Protein AF-A0A926SXF5-F1 (afdb_monomer)

Foldseek 3Di:
DDDDDDDDDDPPPCPVCALLNVLCPPPDPVLSVVLVVVCVVLVNDCRPQVVSSVCSNVVNVVVCCVPPVPVVCCCRPPPVVVVVVVVVVVVVVVVVVVVVVVVVVVVVVVVVVVVVVVVVVVVVVVVVVVVVVVVVVVVVVVVVVVVVVVVVVVVVVVVVVVVVVVVVVVVVVVVVVVVVVVVVVVVVVVVVVVVVVVVVVLVVVVVVLVVPDDDPCPVVSVVVNVVVVVVVVVVCCVVVVVVCCVVVVPPPVVVVVVVVVVVVVLVVVCVVVVVVVDDDDDPDDDDD

Solvent-accessible surface area (backbone atoms only — not comparable to full-atom values): 16497 Å² total; per-residue (Å²): 140,85,79,90,80,85,82,81,85,80,81,72,80,70,68,75,76,45,70,48,58,60,53,48,58,96,56,58,69,72,56,52,54,50,54,53,50,48,30,64,78,64,74,48,57,60,81,75,40,63,66,61,44,50,28,52,60,69,60,47,46,62,55,43,53,74,77,35,73,66,58,51,52,49,43,61,74,59,49,44,58,56,52,49,52,52,51,48,54,52,51,49,53,53,48,51,55,51,51,53,52,50,50,52,52,51,49,52,54,51,50,53,53,48,51,53,52,52,53,52,51,52,51,52,54,50,55,55,50,51,54,52,49,52,52,50,53,48,54,48,50,54,51,50,53,54,52,54,51,55,49,52,56,49,50,52,52,51,52,50,54,50,52,53,51,52,51,51,53,49,53,51,50,52,51,52,52,51,52,52,51,52,52,51,51,52,50,50,54,48,53,52,51,50,52,52,52,49,53,52,50,52,53,51,53,52,56,54,55,64,75,73,59,72,91,89,47,66,76,59,55,55,52,53,52,52,51,50,54,50,51,52,51,52,52,48,52,53,53,51,49,52,51,49,47,57,64,67,68,50,50,73,72,46,57,54,49,52,53,50,56,60,49,51,60,52,52,53,50,46,61,61,44,52,76,71,74,55,92,80,76,82,83,79,73,82,92,125

Structure (mmCIF, N/CA/C/O backbone):
data_AF-A0A926SXF5-F1
#
_entry.id   AF-A0A926SXF5-F1
#
loop_
_atom_site.group_PDB
_atom_site.id
_atom_site.type_symbol
_atom_site.label_atom_id
_atom_site.label_alt_id
_atom_site.label_comp_id
_atom_site.label_asym_id
_atom_site.label_entity_id
_atom_site.label_seq_id
_atom_site.pdbx_PDB_ins_code
_atom_site.Cartn_x
_atom_site.Cartn_y
_atom_site.Cartn_z
_atom_site.occupancy
_atom_site.B_iso_or_equiv
_atom_site.auth_seq_id
_atom_site.auth_comp_id
_atom_site.auth_asym_id
_atom_site.auth_atom_id
_atom_site.pdbx_PDB_model_num
ATOM 1 N N . MET A 1 1 ? -74.775 -23.897 3.954 1.00 41.25 1 MET A N 1
ATOM 2 C CA . MET A 1 1 ? -74.297 -24.600 5.162 1.00 41.25 1 MET A CA 1
ATOM 3 C C . MET A 1 1 ? -73.926 -23.535 6.174 1.00 41.25 1 MET A C 1
ATOM 5 O O . MET A 1 1 ? -73.320 -22.542 5.801 1.00 41.25 1 MET A O 1
ATOM 9 N N . THR A 1 2 ? -74.486 -23.680 7.362 1.00 40.16 2 THR A N 1
ATOM 10 C CA . THR A 1 2 ? -74.781 -22.673 8.387 1.00 40.16 2 THR A CA 1
ATOM 11 C C . THR A 1 2 ? -73.669 -22.491 9.430 1.00 40.16 2 THR A C 1
ATOM 13 O O . THR A 1 2 ? -72.827 -23.374 9.569 1.00 40.16 2 THR A O 1
ATOM 16 N N . ASN A 1 3 ? -73.823 -21.411 10.219 1.00 36.03 3 ASN A N 1
ATOM 17 C CA . ASN A 1 3 ? -73.226 -21.080 11.535 1.00 36.03 3 ASN A CA 1
ATOM 18 C C . ASN A 1 3 ? -71.886 -20.326 11.445 1.00 36.03 3 ASN A C 1
ATOM 20 O O . ASN A 1 3 ? -70.919 -20.859 10.925 1.00 36.03 3 ASN A O 1
ATOM 24 N N . ASN A 1 4 ? -71.738 -19.059 11.857 1.00 44.50 4 ASN A N 1
ATOM 25 C CA . ASN A 1 4 ? -72.265 -18.318 13.016 1.00 44.50 4 ASN A CA 1
ATOM 26 C C . ASN A 1 4 ? -72.204 -19.097 14.335 1.00 44.50 4 ASN A C 1
ATOM 28 O O . ASN A 1 4 ? -73.142 -19.803 14.692 1.00 44.50 4 ASN A O 1
ATOM 32 N N . THR A 1 5 ? -71.120 -18.889 15.080 1.00 47.28 5 THR A N 1
ATOM 33 C CA . THR A 1 5 ? -71.088 -19.065 16.533 1.00 47.28 5 THR A CA 1
ATOM 34 C C . THR A 1 5 ? -70.395 -17.871 17.161 1.00 47.28 5 THR A C 1
ATOM 36 O O . THR A 1 5 ? -69.188 -17.678 17.020 1.00 47.28 5 THR A O 1
ATOM 39 N N . ASN A 1 6 ? -71.225 -17.097 17.852 1.00 45.88 6 ASN A N 1
ATOM 40 C CA . ASN A 1 6 ? -70.883 -16.211 18.947 1.00 45.88 6 ASN A CA 1
ATOM 41 C C . ASN A 1 6 ? -69.935 -16.909 19.930 1.00 45.88 6 ASN A C 1
ATOM 43 O O . ASN A 1 6 ? -70.119 -18.092 20.222 1.00 45.88 6 ASN A O 1
ATOM 47 N N . ASN A 1 7 ? -69.016 -16.153 20.521 1.00 39.69 7 ASN A N 1
ATOM 48 C CA . ASN A 1 7 ? -68.618 -16.423 21.896 1.00 39.69 7 ASN A CA 1
ATOM 49 C C . ASN A 1 7 ? -68.400 -15.087 22.613 1.00 39.69 7 ASN A C 1
ATOM 51 O O . ASN A 1 7 ? -67.291 -14.567 22.713 1.00 39.69 7 ASN A O 1
ATOM 55 N N . GLU A 1 8 ? -69.525 -14.511 23.033 1.00 43.00 8 GLU A N 1
ATOM 56 C CA . GLU A 1 8 ? -69.587 -13.661 24.215 1.00 43.00 8 GLU A CA 1
ATOM 57 C C . GLU A 1 8 ? -69.194 -14.497 25.445 1.00 43.00 8 GLU A C 1
ATOM 59 O O . GLU A 1 8 ? -69.436 -15.703 25.484 1.00 43.00 8 GLU A O 1
ATOM 64 N N . ASN A 1 9 ? -68.683 -13.815 26.472 1.00 44.28 9 ASN A N 1
ATOM 65 C CA . ASN A 1 9 ? -68.507 -14.287 27.851 1.00 44.28 9 ASN A CA 1
ATOM 66 C C . ASN A 1 9 ? -67.184 -14.996 28.168 1.00 44.28 9 ASN A C 1
ATOM 68 O O . ASN A 1 9 ? -67.119 -16.205 28.359 1.00 44.28 9 ASN A O 1
ATOM 72 N N . ASN A 1 10 ? -66.144 -14.188 28.367 1.00 39.66 10 ASN A N 1
ATOM 73 C CA . ASN A 1 10 ? -65.215 -14.398 29.477 1.00 39.66 10 ASN A CA 1
ATOM 74 C C . ASN A 1 10 ? -64.805 -13.033 30.050 1.00 39.66 10 ASN A C 1
ATOM 76 O O . ASN A 1 10 ? -63.635 -12.658 30.070 1.00 39.66 10 ASN A O 1
ATOM 80 N N . GLU A 1 11 ? -65.793 -12.285 30.554 1.00 37.44 11 GLU A N 1
ATOM 81 C CA . GLU A 1 11 ? -65.557 -11.420 31.713 1.00 37.44 11 GLU A CA 1
ATOM 82 C C . GLU A 1 11 ? -65.229 -12.344 32.893 1.00 37.44 11 GLU A C 1
ATOM 84 O O . GLU A 1 11 ? -66.073 -12.680 33.725 1.00 37.44 11 GLU A O 1
ATOM 89 N N . HIS A 1 12 ? -63.976 -12.797 32.964 1.00 40.06 12 HIS A N 1
ATOM 90 C CA . HIS A 1 12 ? -63.429 -13.165 34.253 1.00 40.06 12 HIS A CA 1
ATOM 91 C C . HIS A 1 12 ? -63.396 -11.881 35.072 1.00 40.06 12 HIS A C 1
ATOM 93 O O . HIS A 1 12 ? -62.508 -11.044 34.933 1.00 40.06 12 HIS A O 1
ATOM 99 N N . ASN A 1 13 ? -64.423 -11.750 35.905 1.00 41.38 13 ASN A N 1
ATOM 100 C CA . ASN A 1 13 ? -64.463 -10.955 37.114 1.00 41.38 13 ASN A CA 1
ATOM 101 C C . ASN A 1 13 ? -63.247 -11.328 37.980 1.00 41.38 13 ASN A C 1
ATOM 103 O O . ASN A 1 13 ? -63.355 -12.072 38.954 1.00 41.38 13 ASN A O 1
ATOM 107 N N . PHE A 1 14 ? -62.064 -10.847 37.595 1.00 42.34 14 PHE A N 1
ATOM 108 C CA . PHE A 1 14 ? -60.938 -10.678 38.491 1.00 42.34 14 PHE A CA 1
ATOM 109 C C . PHE A 1 14 ? -61.365 -9.567 39.449 1.00 42.34 14 PHE A C 1
ATOM 111 O O . PHE A 1 14 ? -60.994 -8.405 39.294 1.00 42.34 14 PHE A O 1
ATOM 118 N N . LYS A 1 15 ? -62.175 -9.918 40.457 1.00 47.25 15 LYS A N 1
ATOM 119 C CA . LYS A 1 15 ? -62.086 -9.217 41.735 1.00 47.25 15 LYS A CA 1
ATOM 120 C C . LYS A 1 15 ? -60.603 -9.239 42.062 1.00 47.25 15 LYS A C 1
ATOM 122 O O . LYS A 1 15 ? -60.062 -10.323 42.266 1.00 47.25 15 LYS A O 1
ATOM 127 N N . ALA A 1 16 ? -59.949 -8.082 41.985 1.00 49.47 16 ALA A N 1
ATOM 128 C CA . ALA A 1 16 ? -58.560 -7.939 42.375 1.00 49.47 16 ALA A CA 1
ATOM 129 C C . ALA A 1 16 ? -58.438 -8.564 43.767 1.00 49.47 16 ALA A C 1
ATOM 131 O O . ALA A 1 16 ? -59.018 -8.039 44.718 1.00 49.47 16 ALA A O 1
ATOM 132 N N . GLN A 1 17 ? -57.820 -9.747 43.848 1.00 59.41 17 GLN A N 1
ATOM 133 C CA . GLN A 1 17 ? -57.660 -10.454 45.110 1.00 59.41 17 GLN A CA 1
ATOM 134 C C . GLN A 1 17 ? -56.889 -9.515 46.020 1.00 59.41 17 GLN A C 1
ATOM 136 O O . GLN A 1 17 ? -55.773 -9.097 45.699 1.00 59.41 17 GLN A O 1
ATOM 141 N N . THR A 1 18 ? -57.525 -9.112 47.112 1.00 69.94 18 THR A N 1
ATOM 142 C CA . THR A 1 18 ? -56.872 -8.234 48.069 1.00 69.94 18 THR A CA 1
ATOM 143 C C . THR A 1 18 ? -55.780 -9.026 48.787 1.00 69.94 18 THR A C 1
ATOM 145 O O . THR A 1 18 ? -55.846 -10.254 48.872 1.00 69.94 18 THR A O 1
ATOM 148 N N . LEU A 1 19 ? -54.748 -8.351 49.300 1.00 69.31 19 LEU A N 1
ATOM 149 C CA . LEU A 1 19 ? -53.653 -9.030 50.010 1.00 69.31 19 LEU A CA 1
ATOM 150 C C . LEU A 1 19 ? -54.171 -9.857 51.202 1.00 69.31 19 LEU A C 1
ATOM 152 O O . LEU A 1 19 ? -53.606 -10.900 51.530 1.00 69.31 19 LEU A O 1
ATOM 156 N N . LEU A 1 20 ? -55.293 -9.435 51.792 1.00 73.81 20 LEU A N 1
ATOM 157 C CA . LEU A 1 20 ? -56.017 -10.180 52.814 1.00 73.81 20 LEU A CA 1
ATOM 158 C C . LEU A 1 20 ? -56.648 -11.475 52.287 1.00 73.81 20 LEU A C 1
ATOM 160 O O . LEU A 1 20 ? -56.569 -12.503 52.958 1.00 73.81 20 LEU A O 1
ATOM 164 N N . ASP A 1 21 ? -57.252 -11.449 51.097 1.00 75.25 21 ASP A N 1
ATOM 165 C CA . ASP A 1 21 ? -57.860 -12.638 50.488 1.00 75.25 21 ASP A CA 1
ATOM 166 C C . ASP A 1 21 ? -56.811 -13.725 50.220 1.00 75.25 21 ASP A C 1
ATOM 168 O O . ASP A 1 21 ? -57.086 -14.906 50.431 1.00 75.25 21 ASP A O 1
ATOM 172 N N . ILE A 1 22 ? -55.598 -13.315 49.827 1.00 75.25 22 ILE A N 1
ATOM 173 C CA . ILE A 1 22 ? -54.445 -14.202 49.605 1.00 75.25 22 ILE A CA 1
ATOM 174 C C . ILE A 1 22 ? -53.932 -14.764 50.938 1.00 75.25 22 ILE A C 1
ATOM 176 O O . ILE A 1 22 ? -53.733 -15.969 51.069 1.00 75.25 22 ILE A O 1
ATOM 180 N N . ALA A 1 23 ? -53.768 -13.921 51.964 1.00 70.50 23 ALA A N 1
ATOM 181 C CA . ALA A 1 23 ? -53.312 -14.362 53.287 1.00 70.50 23 ALA A CA 1
ATOM 182 C C . ALA A 1 23 ? -54.299 -15.327 53.978 1.00 70.50 23 ALA A C 1
ATOM 184 O O . ALA A 1 23 ? -53.907 -16.139 54.818 1.00 70.50 23 ALA A O 1
ATOM 185 N N . LEU A 1 24 ? -55.584 -15.246 53.626 1.00 73.94 24 LEU A N 1
ATOM 186 C CA . LEU A 1 24 ? -56.641 -16.117 54.134 1.00 73.94 24 LEU A CA 1
ATOM 187 C C . LEU A 1 24 ? -56.910 -17.334 53.234 1.00 73.94 24 LEU A C 1
ATOM 189 O O . LEU A 1 24 ? -57.753 -18.171 53.573 1.00 73.94 24 LEU A O 1
ATOM 193 N N . GLU A 1 25 ? -56.233 -17.473 52.099 1.00 79.19 25 GLU A N 1
ATOM 194 C CA . GLU A 1 25 ? -56.444 -18.584 51.176 1.00 79.19 25 GLU A CA 1
ATOM 195 C C . GLU A 1 25 ? -56.116 -19.939 51.842 1.00 79.19 25 GLU A C 1
ATOM 197 O O . GLU A 1 25 ? -55.176 -20.070 52.622 1.00 79.19 25 GLU A O 1
ATOM 202 N N . GLY A 1 26 ? -56.959 -20.956 51.625 1.00 74.25 26 GLY A N 1
ATOM 203 C CA . GLY A 1 26 ? -56.802 -22.281 52.250 1.00 74.25 26 GLY A CA 1
ATOM 204 C C . GLY A 1 26 ? -57.154 -22.388 53.746 1.00 74.25 26 GLY A C 1
ATOM 205 O O . GLY A 1 26 ? -57.188 -23.496 54.279 1.00 74.25 26 GLY A O 1
ATOM 206 N N . GLN A 1 27 ? -57.471 -21.283 54.432 1.00 79.31 27 GLN A N 1
ATOM 207 C CA . GLN A 1 27 ? -57.867 -21.306 55.848 1.00 79.31 27 GLN A CA 1
ATOM 208 C C . GLN A 1 27 ? -59.337 -21.735 56.044 1.00 79.31 27 GLN A C 1
ATOM 210 O O . GLN A 1 27 ? -60.189 -21.416 55.203 1.00 79.31 27 GLN A O 1
ATOM 215 N N . PRO A 1 28 ? -59.675 -22.412 57.163 1.00 82.00 28 PRO A N 1
ATOM 216 C CA . PRO A 1 28 ? -61.049 -22.807 57.464 1.00 82.00 28 PRO A CA 1
ATOM 217 C C . PRO A 1 28 ? -61.966 -21.579 57.630 1.00 82.00 28 PRO A C 1
ATOM 219 O O . PRO A 1 28 ? -61.515 -20.529 58.101 1.00 82.00 28 PRO A O 1
ATOM 222 N N . PRO A 1 29 ? -63.260 -21.687 57.268 1.00 76.62 29 PRO A N 1
ATOM 223 C CA . PRO A 1 29 ? -64.186 -20.550 57.224 1.00 76.62 29 PRO A CA 1
ATOM 224 C C . PRO A 1 29 ? -64.352 -19.852 58.581 1.00 76.62 29 PRO A C 1
ATOM 226 O O . PRO A 1 29 ? -64.446 -18.630 58.632 1.00 76.62 29 PRO A O 1
ATOM 229 N N . GLU A 1 30 ? -64.287 -20.609 59.676 1.00 76.44 30 GLU A N 1
ATOM 230 C CA . GLU A 1 30 ? -64.342 -20.102 61.055 1.00 76.44 30 GLU A CA 1
ATOM 231 C C . GLU A 1 30 ? -63.156 -19.189 61.400 1.00 76.44 30 GLU A C 1
ATOM 233 O O . GLU A 1 30 ? -63.294 -18.203 62.126 1.00 76.44 30 GLU A O 1
ATOM 238 N N . ARG A 1 31 ? -61.972 -19.490 60.852 1.00 71.44 31 ARG A N 1
ATOM 239 C CA . ARG A 1 31 ? -60.766 -18.679 61.049 1.00 71.44 31 ARG A CA 1
ATOM 240 C C . ARG A 1 31 ? -60.839 -17.398 60.222 1.00 71.44 31 ARG A C 1
ATOM 242 O O . ARG A 1 31 ? -60.507 -16.332 60.731 1.00 71.44 31 ARG A O 1
ATOM 249 N N . LYS A 1 32 ? -61.348 -17.479 58.989 1.00 75.44 32 LYS A N 1
ATOM 250 C CA . LYS A 1 32 ? -61.565 -16.311 58.117 1.00 75.44 32 LYS A CA 1
ATOM 251 C C . LYS A 1 32 ? -62.512 -15.294 58.750 1.00 75.44 32 LYS A C 1
ATOM 253 O O . LYS A 1 32 ? -62.187 -14.112 58.808 1.00 75.44 32 LYS A O 1
ATOM 258 N N . SER A 1 33 ? -63.654 -15.751 59.267 1.00 75.69 33 SER A N 1
ATOM 259 C CA . SER A 1 33 ? -64.637 -14.866 59.901 1.00 75.69 33 SER A CA 1
ATOM 260 C C . SER A 1 33 ? -64.082 -14.188 61.149 1.00 75.69 33 SER A C 1
ATOM 262 O O . SER A 1 33 ? -64.325 -13.004 61.359 1.00 75.69 33 SER A O 1
ATOM 264 N N . ARG A 1 34 ? -63.290 -14.907 61.951 1.00 71.06 34 ARG A N 1
ATOM 265 C CA . ARG A 1 34 ? -62.718 -14.374 63.191 1.00 71.06 34 ARG A CA 1
ATOM 266 C C . ARG A 1 34 ? -61.629 -13.336 62.931 1.00 71.06 34 ARG A C 1
ATOM 268 O O . ARG A 1 34 ? -61.596 -12.314 63.603 1.00 71.06 34 ARG A O 1
ATOM 275 N N . VAL A 1 35 ? -60.784 -13.555 61.923 1.00 72.25 35 VAL A N 1
ATOM 276 C CA . VAL A 1 35 ? -59.777 -12.571 61.492 1.00 72.25 35 VAL A CA 1
ATOM 277 C C . VAL A 1 35 ? -60.438 -11.291 60.961 1.00 72.25 35 VAL A C 1
ATOM 279 O O . VAL A 1 35 ? -60.017 -10.194 61.324 1.00 72.25 35 VAL A O 1
ATOM 282 N N . LEU A 1 36 ? -61.510 -11.413 60.172 1.00 73.94 36 LEU A N 1
ATOM 283 C CA . LEU A 1 36 ? -62.280 -10.264 59.675 1.00 73.94 36 LEU A CA 1
ATOM 284 C C . LEU A 1 36 ? -62.998 -9.504 60.803 1.00 73.94 36 LEU A C 1
ATOM 286 O O . LEU A 1 36 ? -63.006 -8.275 60.814 1.00 73.94 36 LEU A O 1
ATOM 290 N N . GLU A 1 37 ? -63.563 -10.217 61.779 1.00 74.19 37 GLU A N 1
ATOM 291 C CA . GLU A 1 37 ? -64.190 -9.612 62.960 1.00 74.19 37 GLU A CA 1
ATOM 292 C C . GLU A 1 37 ? -63.175 -8.828 63.805 1.00 74.19 37 GLU A C 1
ATOM 294 O O . GLU A 1 37 ? -63.489 -7.759 64.328 1.00 74.19 37 GLU A O 1
ATOM 299 N N . LEU A 1 38 ? -61.945 -9.331 63.918 1.00 70.44 38 LEU A N 1
ATOM 300 C CA . LEU A 1 38 ? -60.867 -8.673 64.653 1.00 70.44 38 LEU A CA 1
ATOM 301 C C . LEU A 1 38 ? -60.351 -7.419 63.947 1.00 70.44 38 LEU A C 1
ATOM 303 O O . LEU A 1 38 ? -60.130 -6.412 64.624 1.00 70.44 38 LEU A O 1
ATOM 307 N N . ALA A 1 39 ? -60.215 -7.458 62.619 1.00 71.94 39 ALA A N 1
ATOM 308 C CA . ALA A 1 39 ? -59.904 -6.275 61.815 1.00 71.94 39 ALA A CA 1
ATOM 309 C C . ALA A 1 39 ? -60.961 -5.177 62.034 1.00 71.94 39 ALA A C 1
ATOM 311 O O . ALA A 1 39 ? -60.623 -4.042 62.362 1.00 71.94 39 ALA A O 1
ATOM 312 N N . LEU A 1 40 ? -62.247 -5.548 61.980 1.00 72.94 40 LEU A N 1
ATOM 313 C CA . LEU A 1 40 ? -63.371 -4.632 62.201 1.00 72.94 40 LEU A CA 1
ATOM 314 C C . LEU A 1 40 ? -63.420 -4.066 63.629 1.00 72.94 40 LEU A C 1
ATOM 316 O O . LEU A 1 40 ? -63.588 -2.863 63.800 1.00 72.94 40 LEU A O 1
ATOM 320 N N . LYS A 1 41 ? -63.253 -4.898 64.668 1.00 72.06 41 LYS A N 1
ATOM 321 C CA . LYS A 1 41 ? -63.274 -4.455 66.082 1.00 72.06 41 LYS A CA 1
ATOM 322 C C . LYS A 1 41 ? -62.089 -3.580 66.477 1.00 72.06 41 LYS A C 1
ATOM 324 O O . LYS A 1 41 ? -62.119 -2.949 67.535 1.00 72.06 41 LYS A O 1
ATOM 329 N N . SER A 1 42 ? -61.027 -3.610 65.686 1.00 65.12 42 SER A N 1
ATOM 330 C CA . SER A 1 42 ? -59.788 -2.904 65.991 1.00 65.12 42 SER A CA 1
ATOM 331 C C . SER A 1 42 ? -59.553 -1.703 65.093 1.00 65.12 42 SER A C 1
ATOM 333 O O . SER A 1 42 ? -58.539 -1.045 65.280 1.00 65.12 42 SER A O 1
ATOM 335 N N . GLU A 1 43 ? -60.476 -1.424 64.165 1.00 69.94 43 GLU A N 1
ATOM 336 C CA . GLU A 1 43 ? -60.375 -0.341 63.176 1.00 69.94 43 GLU A CA 1
ATOM 337 C C . GLU A 1 43 ? -59.107 -0.426 62.308 1.00 69.94 43 GLU A C 1
ATOM 339 O O . GLU A 1 43 ? -58.680 0.558 61.713 1.00 69.94 43 GLU A O 1
ATOM 344 N N . ILE A 1 44 ? -58.520 -1.620 62.203 1.00 70.12 44 ILE A N 1
ATOM 345 C CA . ILE A 1 44 ? -57.327 -1.870 61.397 1.00 70.12 44 ILE A CA 1
ATOM 346 C C . ILE A 1 44 ? -57.773 -2.090 59.964 1.00 70.12 44 ILE A C 1
ATOM 348 O O . ILE A 1 44 ? -58.611 -2.958 59.706 1.00 70.12 44 ILE A O 1
ATOM 352 N N . ASN A 1 45 ? -57.198 -1.335 59.029 1.00 72.44 45 ASN A N 1
ATOM 353 C CA . ASN A 1 45 ? -57.415 -1.575 57.612 1.00 72.44 45 ASN A CA 1
ATOM 354 C C . ASN A 1 45 ? -56.523 -2.747 57.162 1.00 72.44 45 ASN A C 1
ATOM 356 O O . ASN A 1 45 ? -55.307 -2.585 57.010 1.00 72.44 45 ASN A O 1
ATOM 360 N N . PRO A 1 46 ? -57.099 -3.936 56.916 1.00 66.38 46 PRO A N 1
ATOM 361 C CA . PRO A 1 46 ? -56.323 -5.149 56.695 1.00 66.38 46 PRO A CA 1
ATOM 362 C C . PRO A 1 46 ? -55.559 -5.150 55.365 1.00 66.38 46 PRO A C 1
ATOM 364 O O . PRO A 1 46 ? -54.727 -6.022 55.155 1.00 66.38 46 PRO A O 1
ATOM 367 N N . ASN A 1 47 ? -55.830 -4.198 54.469 1.00 64.69 47 ASN 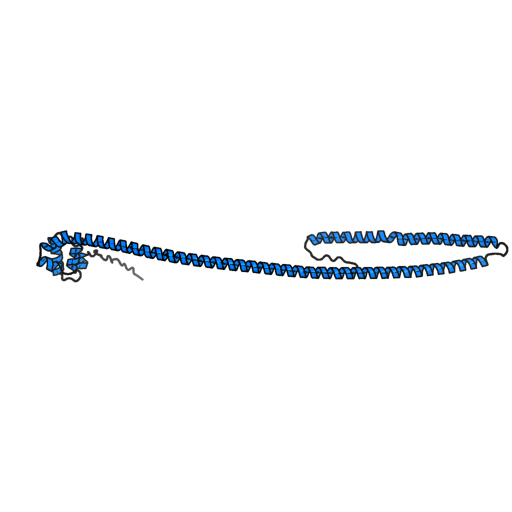A N 1
ATOM 368 C CA . ASN A 1 47 ? -55.145 -4.075 53.183 1.00 64.69 47 ASN A CA 1
ATOM 369 C C . ASN A 1 47 ? -53.964 -3.092 53.206 1.00 64.69 47 ASN A C 1
ATOM 371 O O . ASN A 1 47 ? -53.160 -3.104 52.278 1.00 64.69 47 ASN A O 1
ATOM 375 N N . GLU A 1 48 ? -53.851 -2.257 54.242 1.00 64.12 48 GLU A N 1
ATOM 376 C CA . GLU A 1 48 ? -52.809 -1.225 54.363 1.00 64.12 48 GLU A CA 1
ATOM 377 C C . GLU A 1 48 ? -51.779 -1.577 55.448 1.00 64.12 48 GLU A C 1
ATOM 379 O O . GLU A 1 48 ? -50.595 -1.263 55.314 1.00 64.12 48 GLU A O 1
ATOM 384 N N . GLU A 1 49 ? -52.185 -2.308 56.491 1.00 69.75 49 GLU A N 1
ATOM 385 C CA . GLU A 1 49 ? -51.295 -2.716 57.579 1.00 69.75 49 GLU A CA 1
ATOM 386 C C . GLU A 1 49 ? -50.617 -4.066 57.297 1.00 69.75 49 GLU A C 1
ATOM 388 O O . GLU A 1 49 ? -51.064 -5.139 57.704 1.00 69.75 49 GLU A O 1
ATOM 393 N N . ILE A 1 50 ? -49.469 -4.008 56.618 1.00 68.69 50 ILE A N 1
ATOM 394 C CA . ILE A 1 50 ? -48.658 -5.177 56.225 1.00 68.69 50 ILE A CA 1
ATOM 395 C C . ILE A 1 50 ? -48.323 -6.092 57.417 1.00 68.69 50 ILE A C 1
ATOM 397 O O . ILE A 1 50 ? -48.273 -7.312 57.266 1.00 68.69 50 ILE A O 1
ATOM 401 N N . ILE A 1 51 ? -48.120 -5.534 58.613 1.00 66.94 51 ILE A N 1
ATOM 402 C CA . ILE A 1 51 ? -47.782 -6.313 59.815 1.00 66.94 51 ILE A CA 1
ATOM 403 C C . ILE A 1 51 ? -48.979 -7.162 60.271 1.00 66.94 51 ILE A C 1
ATOM 405 O O . ILE A 1 51 ? -48.795 -8.315 60.663 1.00 66.94 51 ILE A O 1
ATOM 409 N N . PHE A 1 52 ? -50.204 -6.638 60.156 1.00 72.44 52 PHE A N 1
ATOM 410 C CA . PHE A 1 52 ? -51.430 -7.385 60.439 1.00 72.44 52 PHE A CA 1
ATOM 411 C C . PHE A 1 52 ? -51.560 -8.590 59.495 1.00 72.44 52 PHE A C 1
ATOM 413 O O . PHE A 1 52 ? -51.781 -9.714 59.949 1.00 72.44 52 PHE A O 1
ATOM 420 N N . LEU A 1 53 ? -51.303 -8.393 58.197 1.00 69.88 53 LEU A N 1
ATOM 421 C CA . LEU A 1 53 ? -51.269 -9.470 57.199 1.00 69.88 53 LEU A CA 1
ATOM 422 C C . LEU A 1 53 ? -50.178 -10.515 57.488 1.00 69.88 53 LEU A C 1
ATOM 424 O O . LEU A 1 53 ? -50.434 -11.715 57.381 1.00 69.88 53 LEU A O 1
ATOM 428 N N . LEU A 1 54 ? -48.984 -10.085 57.911 1.00 67.50 54 LEU A N 1
ATOM 429 C CA . LEU A 1 54 ? -47.879 -10.983 58.266 1.00 67.50 54 LEU A CA 1
ATOM 430 C C . LEU A 1 54 ? -48.209 -11.845 59.497 1.00 67.50 54 LEU A C 1
ATOM 432 O O . LEU A 1 54 ? -47.892 -13.034 59.540 1.00 67.50 54 LEU A O 1
ATOM 436 N N . MET A 1 55 ? -48.874 -11.259 60.497 1.00 69.25 55 MET A N 1
ATOM 437 C CA . MET A 1 55 ? -49.302 -11.967 61.705 1.00 69.25 55 MET A CA 1
ATOM 438 C C . MET A 1 55 ? -50.431 -12.968 61.438 1.00 69.25 55 MET A C 1
ATOM 440 O O . MET A 1 55 ? -50.468 -14.020 62.083 1.00 69.25 55 MET A O 1
ATOM 444 N N . ILE A 1 56 ? -51.322 -12.677 60.482 1.00 73.31 56 ILE A N 1
ATOM 445 C CA . ILE A 1 56 ? -52.324 -13.635 59.986 1.00 73.31 56 ILE A CA 1
ATOM 446 C C . ILE A 1 56 ? -51.630 -14.800 59.281 1.00 73.31 56 ILE A C 1
ATOM 448 O O . ILE A 1 56 ? -51.897 -15.954 59.615 1.00 73.31 56 ILE A O 1
ATOM 452 N N . ALA A 1 57 ? -50.715 -14.506 58.352 1.00 65.38 57 ALA A N 1
ATOM 453 C CA . ALA A 1 57 ? -50.013 -15.514 57.559 1.00 65.38 57 ALA A CA 1
ATOM 454 C C . ALA A 1 57 ? -49.170 -16.466 58.426 1.00 65.38 57 ALA A C 1
ATOM 456 O O . ALA A 1 57 ? -49.143 -17.670 58.178 1.00 65.38 57 ALA A O 1
ATOM 457 N N . ASN A 1 58 ? -48.551 -15.950 59.491 1.00 69.38 58 ASN A N 1
ATOM 458 C CA . ASN A 1 58 ? -47.762 -16.746 60.435 1.00 69.38 58 ASN A CA 1
ATOM 459 C C . ASN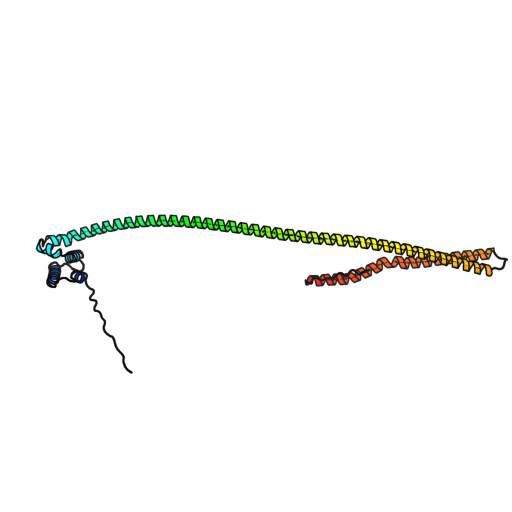 A 1 58 ? -48.606 -17.415 61.539 1.00 69.38 58 ASN A C 1
ATOM 461 O O . ASN A 1 58 ? -48.053 -18.101 62.396 1.00 69.38 58 ASN A O 1
ATOM 465 N N . GLY A 1 59 ? -49.929 -17.207 61.563 1.00 69.44 59 GLY A N 1
ATOM 466 C CA . GLY A 1 59 ? -50.837 -17.768 62.573 1.00 69.44 59 GLY A CA 1
ATOM 467 C C . GLY A 1 59 ? -50.654 -17.209 63.991 1.00 69.44 59 GLY A C 1
ATOM 468 O O . GLY A 1 59 ? -51.271 -17.705 64.931 1.00 69.44 59 GLY A O 1
ATOM 469 N N . GLN A 1 60 ? -49.829 -16.175 64.160 1.00 68.88 60 GLN A N 1
ATOM 470 C CA . GLN A 1 60 ? -49.470 -15.604 65.462 1.00 68.88 60 GLN A CA 1
ATOM 471 C C . GLN A 1 60 ? -50.484 -14.579 65.969 1.00 68.88 60 GLN A C 1
ATOM 473 O O . GLN A 1 60 ? -50.546 -14.323 67.171 1.00 68.88 60 GLN A O 1
ATOM 478 N N . LEU A 1 61 ? -51.317 -14.034 65.076 1.00 69.69 61 LEU A N 1
ATOM 479 C CA . LEU A 1 61 ? -52.332 -13.047 65.436 1.00 69.69 61 LEU A CA 1
ATOM 480 C C . LEU A 1 61 ? -53.313 -13.591 66.488 1.00 69.69 61 LEU A C 1
ATOM 482 O O . LEU A 1 61 ? -53.710 -12.875 67.400 1.00 69.69 61 LEU A O 1
ATOM 486 N N . GLN A 1 62 ? -53.677 -14.872 66.392 1.00 65.31 62 GLN A N 1
ATOM 487 C CA . GLN A 1 62 ? -54.642 -15.475 67.307 1.00 65.31 62 GLN A CA 1
ATOM 488 C C . GLN A 1 62 ? -54.062 -15.688 68.715 1.00 65.31 62 GLN A C 1
ATOM 490 O O . GLN A 1 62 ? -54.745 -15.400 69.692 1.00 65.31 62 GLN A O 1
ATOM 495 N N . ALA A 1 63 ? -52.792 -16.096 68.819 1.00 67.62 63 ALA A N 1
ATOM 496 C CA . ALA A 1 63 ? -52.107 -16.257 70.103 1.00 67.62 63 ALA A CA 1
ATOM 497 C C . ALA A 1 63 ? -51.937 -14.912 70.835 1.00 67.62 63 ALA A C 1
ATOM 499 O O . ALA A 1 63 ? -52.272 -14.795 72.008 1.00 67.62 63 ALA A O 1
ATOM 500 N N . LEU A 1 64 ? -51.514 -13.863 70.120 1.00 65.38 64 LEU A N 1
ATOM 501 C CA . LEU A 1 64 ? -51.337 -12.521 70.692 1.00 65.38 64 LEU A CA 1
ATOM 502 C C . LEU A 1 64 ? -52.649 -11.876 71.160 1.00 65.38 64 LEU A C 1
ATOM 504 O O . LEU A 1 64 ? -52.667 -11.148 72.151 1.00 65.38 64 LEU A O 1
ATOM 508 N N . ILE A 1 65 ? -53.750 -12.134 70.455 1.00 65.56 65 ILE A N 1
ATOM 509 C CA . ILE A 1 65 ? -55.063 -11.577 70.801 1.00 65.56 65 ILE A CA 1
ATOM 510 C C . ILE A 1 65 ? -55.687 -12.301 71.996 1.00 65.56 65 ILE A C 1
ATOM 512 O O . ILE A 1 65 ? -56.374 -11.663 72.795 1.00 65.56 65 ILE A O 1
ATOM 516 N N . GLU A 1 66 ? -55.460 -13.610 72.122 1.00 68.00 66 GLU A N 1
ATOM 517 C CA . GLU A 1 66 ? -55.988 -14.416 73.226 1.00 68.00 66 GLU A CA 1
ATOM 518 C C . GLU A 1 66 ? -55.171 -14.240 74.517 1.00 68.00 66 GLU A C 1
ATOM 520 O O . GLU A 1 66 ? -55.761 -14.173 75.595 1.00 68.00 66 GLU A O 1
ATOM 525 N N . GLU A 1 67 ? -53.846 -14.098 74.425 1.00 69.00 67 GLU A N 1
ATOM 526 C CA . GLU A 1 67 ? -52.968 -13.987 75.598 1.00 69.00 67 GLU A CA 1
ATOM 527 C C . GLU A 1 67 ? -52.779 -12.539 76.091 1.00 69.00 67 GLU A C 1
ATOM 529 O O . GLU A 1 67 ? -52.613 -12.328 77.292 1.00 69.00 67 GLU A O 1
ATOM 534 N N . ALA A 1 68 ? -52.831 -11.536 75.202 1.00 65.56 68 ALA A N 1
ATOM 535 C CA . ALA A 1 68 ? -52.342 -10.183 75.500 1.00 65.56 68 ALA A CA 1
ATOM 536 C C . ALA A 1 68 ? -53.074 -9.044 74.737 1.00 65.56 68 ALA A C 1
ATOM 538 O O . ALA A 1 68 ? -52.464 -8.294 73.966 1.00 65.56 68 ALA A O 1
ATOM 539 N N . PRO A 1 69 ? -54.388 -8.827 74.964 1.00 65.62 69 PRO A N 1
ATOM 540 C CA . PRO A 1 69 ? -55.255 -7.975 74.134 1.00 65.62 69 PRO A CA 1
ATOM 541 C C . PRO A 1 69 ? -54.920 -6.470 74.106 1.00 65.62 69 PRO A C 1
ATOM 543 O O . PRO A 1 69 ? -55.473 -5.745 73.278 1.00 65.62 69 PRO A O 1
ATOM 546 N N . LYS A 1 70 ? -54.068 -5.969 75.007 1.00 65.88 70 LYS A N 1
ATOM 547 C CA . LYS A 1 70 ? -53.646 -4.554 75.040 1.00 65.88 70 LYS A CA 1
ATOM 548 C C . LYS A 1 70 ? -52.247 -4.345 74.466 1.00 65.88 70 LYS A C 1
ATOM 550 O O . LYS A 1 70 ? -52.006 -3.332 73.816 1.00 65.88 70 LYS A O 1
ATOM 555 N N . GLU A 1 71 ? -51.356 -5.308 74.671 1.00 68.12 71 GLU A N 1
ATOM 556 C CA . GLU A 1 71 ? -49.953 -5.220 74.259 1.00 68.12 71 GLU A CA 1
ATOM 557 C C . GLU A 1 71 ? -49.797 -5.346 72.742 1.00 68.12 71 GLU A C 1
ATOM 559 O O . GLU A 1 71 ? -48.967 -4.657 72.152 1.00 68.12 71 GLU A O 1
ATOM 564 N N . TRP A 1 72 ? -50.646 -6.139 72.078 1.00 68.88 72 TRP A N 1
ATOM 565 C CA . TRP A 1 72 ? -50.568 -6.283 70.623 1.00 68.88 72 TRP A CA 1
ATOM 566 C C . TRP A 1 72 ? -50.869 -4.971 69.888 1.00 68.88 72 TRP A C 1
ATOM 568 O O . TRP A 1 72 ? -50.227 -4.694 68.879 1.00 68.88 72 TRP A O 1
ATOM 578 N N . ARG A 1 73 ? -51.793 -4.137 70.397 1.00 67.00 73 ARG A N 1
ATOM 579 C CA . ARG A 1 73 ? -52.118 -2.835 69.785 1.00 67.00 73 ARG A CA 1
ATOM 580 C C . ARG A 1 73 ? -50.932 -1.892 69.853 1.00 67.00 73 ARG A C 1
ATOM 582 O O . ARG A 1 73 ? -50.585 -1.290 68.848 1.00 67.00 73 ARG A O 1
ATOM 589 N N . GLN A 1 74 ? -50.289 -1.805 71.012 1.00 74.00 74 GLN A N 1
ATOM 590 C CA . GLN A 1 74 ? -49.106 -0.969 71.190 1.00 74.00 74 GLN A CA 1
ATOM 591 C C . GLN A 1 74 ? -47.949 -1.435 70.292 1.00 74.00 74 GLN A C 1
ATOM 593 O O . GLN A 1 74 ? -47.277 -0.635 69.645 1.00 74.00 74 GLN A O 1
ATOM 598 N N . LEU A 1 75 ? -47.768 -2.751 70.179 1.00 70.56 75 LEU A N 1
ATOM 599 C CA . LEU A 1 75 ? -46.710 -3.337 69.367 1.00 70.56 75 LEU A CA 1
ATOM 600 C C . LEU A 1 75 ? -46.943 -3.119 67.863 1.00 70.56 75 LEU A C 1
ATOM 602 O O . LEU A 1 75 ? -45.993 -2.814 67.148 1.00 70.56 75 LEU A O 1
ATOM 606 N N . LEU A 1 76 ? -48.191 -3.224 67.391 1.00 68.44 76 LEU A N 1
ATOM 607 C CA . LEU A 1 76 ? -48.570 -3.041 65.984 1.00 68.44 76 LEU A CA 1
ATOM 608 C C . LEU A 1 76 ? -48.665 -1.571 65.555 1.00 68.44 76 LEU A C 1
ATOM 610 O O . LEU A 1 76 ? -48.218 -1.244 64.459 1.00 68.44 76 LEU A O 1
ATOM 614 N N . LEU A 1 77 ? -49.219 -0.698 66.402 1.00 70.25 77 LEU A N 1
ATOM 615 C CA . LEU A 1 77 ? -49.505 0.698 66.049 1.00 70.25 77 LEU A CA 1
ATOM 616 C C . LEU A 1 77 ? -48.360 1.657 66.397 1.00 70.25 77 LEU A C 1
ATOM 618 O O . LEU A 1 77 ? -48.182 2.650 65.697 1.00 70.25 77 LEU A O 1
ATOM 622 N N . GLU A 1 78 ? -47.573 1.382 67.443 1.00 70.94 78 GLU A N 1
ATOM 623 C CA . GLU A 1 78 ? -46.541 2.318 67.921 1.00 70.94 78 GLU A CA 1
ATOM 624 C C . GLU A 1 78 ? -45.113 1.814 67.660 1.00 70.94 78 GLU A C 1
ATOM 626 O O . GLU A 1 78 ? -44.285 2.548 67.121 1.00 70.94 78 GLU A O 1
ATOM 631 N N . GLU A 1 79 ? -44.796 0.560 68.001 1.00 74.56 79 GLU A N 1
ATOM 632 C CA . GLU A 1 79 ? -43.403 0.083 67.952 1.00 74.56 79 GLU A CA 1
ATOM 633 C C . GLU A 1 79 ? -42.970 -0.511 66.607 1.00 74.56 79 GLU A C 1
ATOM 635 O O . GLU A 1 79 ? -41.841 -0.289 66.157 1.00 74.56 79 GLU A O 1
ATOM 640 N N . ALA A 1 80 ? -43.827 -1.311 65.976 1.00 73.06 80 ALA A N 1
ATOM 641 C CA . ALA A 1 80 ? -43.508 -1.981 64.724 1.00 73.06 80 ALA A CA 1
ATOM 642 C C . ALA A 1 80 ? -43.242 -1.017 63.551 1.00 73.06 80 ALA A C 1
ATOM 644 O O . ALA A 1 80 ? -42.220 -1.214 62.888 1.00 73.06 80 ALA A O 1
ATOM 645 N N . PRO A 1 81 ? -44.046 0.037 63.290 1.00 76.31 81 PRO A N 1
ATOM 646 C CA . PRO A 1 81 ? -43.760 0.953 62.184 1.00 76.31 81 PRO A CA 1
ATOM 647 C C . PRO A 1 81 ? -42.419 1.676 62.364 1.00 76.31 81 PRO A C 1
ATOM 649 O O . PRO A 1 81 ? -41.638 1.755 61.417 1.00 76.31 81 PRO A O 1
ATOM 652 N N . ALA A 1 82 ? -42.085 2.102 63.587 1.00 76.75 82 ALA A N 1
ATOM 653 C CA . ALA A 1 82 ? -40.808 2.753 63.883 1.00 76.75 82 ALA A CA 1
ATOM 654 C C . ALA A 1 82 ? -39.603 1.811 63.689 1.00 76.75 82 ALA A C 1
ATOM 656 O O . ALA A 1 82 ? -38.580 2.211 63.128 1.00 76.75 82 ALA A O 1
ATOM 657 N N . LYS A 1 83 ? -39.717 0.541 64.108 1.00 78.12 83 LYS A N 1
ATOM 658 C CA . LYS A 1 83 ? -38.664 -0.472 63.905 1.00 78.12 83 LYS A CA 1
ATOM 659 C C . LYS A 1 83 ? -38.488 -0.829 62.427 1.00 78.12 83 LYS A C 1
ATOM 661 O O . LYS A 1 83 ? -37.354 -1.006 61.982 1.00 78.12 83 LYS A O 1
ATOM 666 N N . ILE A 1 84 ? -39.578 -0.896 61.661 1.00 75.88 84 ILE A N 1
ATOM 667 C CA . ILE A 1 84 ? -39.532 -1.140 60.214 1.00 75.88 84 ILE A CA 1
ATOM 668 C C . ILE A 1 84 ? -38.889 0.041 59.493 1.00 75.88 84 ILE A C 1
ATOM 670 O O . ILE A 1 84 ? -38.025 -0.178 58.652 1.00 75.88 84 ILE A O 1
ATOM 674 N N . GLU A 1 85 ? -39.239 1.281 59.840 1.00 80.69 85 GLU A N 1
ATOM 675 C CA . GLU A 1 85 ? -38.639 2.466 59.220 1.00 80.69 85 GLU A CA 1
ATOM 676 C C . GLU A 1 85 ? -37.137 2.567 59.527 1.00 80.69 85 GLU A C 1
ATOM 678 O O . GLU A 1 85 ? -36.334 2.840 58.632 1.00 80.69 85 GLU A O 1
ATOM 683 N N . ALA A 1 86 ? -36.731 2.289 60.770 1.00 80.69 86 ALA A N 1
ATOM 684 C CA . ALA A 1 86 ? -35.321 2.246 61.151 1.00 80.69 86 ALA A CA 1
ATOM 685 C C . ALA A 1 86 ? -34.557 1.145 60.393 1.00 80.69 86 ALA A C 1
ATOM 687 O O . ALA A 1 86 ? -33.482 1.401 59.849 1.00 80.69 86 ALA A O 1
ATOM 688 N N . SER A 1 87 ? -35.138 -0.055 60.291 1.00 80.44 87 SER A N 1
ATOM 689 C CA . SER A 1 87 ? -34.550 -1.165 59.535 1.00 80.44 87 SER A CA 1
ATOM 690 C C . SER A 1 87 ? -34.488 -0.877 58.031 1.00 80.44 87 SER A C 1
ATOM 692 O O . SER A 1 87 ? -33.488 -1.200 57.392 1.00 80.44 87 SER A O 1
ATOM 694 N N . ALA A 1 88 ? -35.503 -0.214 57.472 1.00 79.00 88 ALA A N 1
ATOM 695 C CA . ALA A 1 88 ? -35.532 0.199 56.074 1.00 79.00 88 ALA A CA 1
ATOM 696 C C . ALA A 1 88 ? -34.436 1.229 55.770 1.00 79.00 88 ALA A C 1
ATOM 698 O O . ALA A 1 88 ? -33.721 1.064 54.785 1.00 79.00 88 ALA A O 1
ATOM 699 N N . LYS A 1 89 ? -34.237 2.234 56.637 1.00 85.75 89 LYS A N 1
ATOM 700 C CA . LYS A 1 89 ? -33.154 3.226 56.496 1.00 85.75 89 LYS A CA 1
ATOM 701 C C . LYS A 1 89 ? -31.765 2.592 56.565 1.00 85.75 89 LYS A C 1
ATOM 703 O O . LYS A 1 89 ? -30.865 2.969 55.815 1.00 85.75 89 LYS A O 1
ATOM 708 N N . GLU A 1 90 ? -31.578 1.614 57.446 1.00 86.38 90 GLU A N 1
ATOM 709 C CA . GLU A 1 90 ? -30.312 0.883 57.522 1.00 86.38 90 GLU A CA 1
ATOM 710 C C . GLU A 1 90 ? -30.089 0.013 56.274 1.00 86.38 90 GLU A C 1
ATOM 712 O O . GLU A 1 90 ? -28.982 -0.029 55.732 1.00 86.38 90 GLU A O 1
ATOM 717 N N . ALA A 1 91 ? -31.143 -0.636 55.772 1.00 82.19 91 ALA A N 1
ATOM 718 C CA . ALA A 1 91 ? -31.088 -1.415 54.540 1.00 82.19 91 ALA A CA 1
ATOM 719 C C . ALA A 1 91 ? -30.765 -0.540 53.319 1.00 82.19 91 ALA A C 1
ATOM 721 O O . ALA A 1 91 ? -29.934 -0.938 52.503 1.00 82.19 91 ALA A O 1
ATOM 722 N N . THR A 1 92 ? -31.344 0.661 53.212 1.00 86.56 92 THR A N 1
ATOM 723 C CA . THR A 1 92 ? -31.027 1.601 52.126 1.00 86.56 92 THR A CA 1
ATOM 724 C C . THR A 1 92 ? -29.586 2.085 52.203 1.00 86.56 92 THR A C 1
ATOM 726 O O . THR A 1 92 ? -28.902 2.065 51.187 1.00 86.56 92 THR A O 1
ATOM 729 N N . TYR A 1 93 ? -29.075 2.418 53.394 1.00 86.44 93 TYR A N 1
ATOM 730 C CA . TYR A 1 93 ? -27.680 2.849 53.548 1.00 86.44 93 TYR A CA 1
ATOM 731 C C . TYR A 1 93 ? -26.685 1.742 53.160 1.00 86.44 93 TYR A C 1
ATOM 733 O O . TYR A 1 93 ? -25.691 1.985 52.474 1.00 86.44 93 TYR A O 1
ATOM 741 N N . ARG A 1 94 ? -26.968 0.488 53.542 1.00 88.62 94 ARG A N 1
ATOM 742 C CA . ARG A 1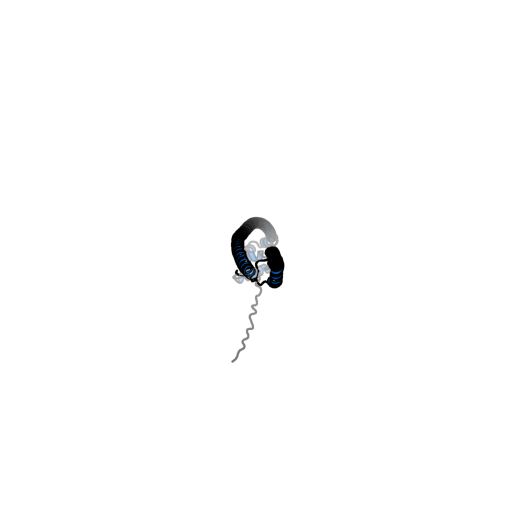 94 ? -26.160 -0.664 53.105 1.00 88.62 94 ARG A CA 1
ATOM 743 C C . ARG A 1 94 ? -26.246 -0.885 51.595 1.00 88.62 94 ARG A C 1
ATOM 745 O O . ARG A 1 94 ? -25.232 -1.208 50.981 1.00 88.62 94 ARG A O 1
ATOM 752 N N . ALA A 1 95 ? -27.430 -0.717 51.006 1.00 85.44 95 ALA A N 1
ATOM 753 C CA . ALA A 1 95 ? -27.623 -0.851 49.568 1.00 85.44 95 ALA A CA 1
ATOM 754 C C . ALA A 1 95 ? -26.855 0.230 48.793 1.00 85.44 95 ALA A C 1
ATOM 756 O O . ALA A 1 95 ? -26.165 -0.100 47.835 1.00 85.44 95 ALA A O 1
ATOM 757 N N . GLU A 1 96 ? -26.894 1.488 49.238 1.00 88.38 96 GLU A N 1
ATOM 758 C CA . GLU A 1 96 ? -26.127 2.589 48.641 1.00 88.38 96 GLU A CA 1
ATOM 759 C C . GLU A 1 96 ? -24.619 2.324 48.696 1.00 88.38 96 GLU A C 1
ATOM 761 O O . GLU A 1 96 ? -23.942 2.432 47.674 1.00 88.38 96 GLU A O 1
ATOM 766 N N . GLY A 1 97 ? -24.099 1.875 49.844 1.00 90.06 97 GLY A N 1
ATOM 767 C CA . GLY A 1 97 ? -22.686 1.508 49.973 1.00 90.06 97 GLY A CA 1
ATOM 768 C C . GLY A 1 97 ? -22.277 0.353 49.050 1.00 90.06 97 GLY A C 1
ATOM 769 O O . GLY A 1 97 ? -21.195 0.377 48.462 1.00 90.06 97 GLY A O 1
ATOM 770 N N . PHE A 1 98 ? -23.150 -0.644 48.869 1.00 89.81 98 PHE A N 1
ATOM 771 C CA . PHE A 1 98 ? -22.913 -1.743 47.930 1.00 89.81 98 PHE A CA 1
ATOM 772 C C . PHE A 1 98 ? -22.939 -1.272 46.470 1.00 89.81 98 PHE A C 1
ATOM 774 O O . PHE A 1 98 ? -22.081 -1.667 45.677 1.00 89.81 98 PHE A O 1
ATOM 781 N N . VAL A 1 99 ? -23.883 -0.399 46.110 1.00 90.19 99 VAL A N 1
ATOM 782 C CA . VAL A 1 99 ? -23.973 0.197 44.768 1.00 90.19 99 VAL A CA 1
ATOM 783 C C . VAL A 1 99 ? -22.738 1.047 44.470 1.00 90.19 99 VAL A C 1
ATOM 785 O O . VAL A 1 99 ? -22.161 0.928 43.395 1.00 90.19 99 VAL A O 1
ATOM 788 N N . GLU A 1 100 ? -22.270 1.857 45.419 1.00 93.06 100 GLU A N 1
ATOM 789 C CA . GLU A 1 100 ? -21.063 2.664 45.227 1.00 93.06 100 GLU A CA 1
ATOM 790 C C . GLU A 1 100 ? -19.811 1.789 45.066 1.00 93.06 100 GLU A C 1
ATOM 792 O O . GLU A 1 100 ? -18.986 2.035 44.183 1.00 93.06 100 GLU A O 1
ATOM 797 N N . ALA A 1 101 ? -19.671 0.741 45.885 1.00 91.81 101 ALA A N 1
ATOM 798 C CA . ALA A 1 101 ? -18.552 -0.192 45.785 1.00 91.81 101 ALA A CA 1
ATOM 799 C C . ALA A 1 101 ? -18.546 -0.929 44.436 1.00 91.81 101 ALA A C 1
ATOM 801 O O . ALA A 1 101 ? -17.509 -0.983 43.775 1.00 91.81 101 ALA A O 1
ATOM 802 N N . THR A 1 102 ? -19.704 -1.432 44.000 1.00 90.56 102 THR A N 1
ATOM 803 C CA . THR A 1 102 ? -19.848 -2.124 42.708 1.00 90.56 102 THR A CA 1
ATOM 804 C C . THR A 1 102 ? -19.651 -1.190 41.515 1.00 90.56 102 THR A C 1
ATOM 806 O O . THR A 1 102 ? -19.027 -1.580 40.529 1.00 90.56 102 THR A O 1
ATOM 809 N N . ALA A 1 103 ? -20.102 0.063 41.605 1.00 89.56 103 ALA A N 1
ATOM 810 C CA . ALA A 1 103 ? -19.850 1.070 40.579 1.00 89.56 103 ALA A CA 1
ATOM 811 C C . ALA A 1 103 ? -18.353 1.384 40.447 1.00 89.56 103 ALA A C 1
ATOM 813 O O . ALA A 1 103 ? -17.843 1.480 39.331 1.00 89.56 103 ALA A O 1
ATOM 814 N N . LYS A 1 104 ? -17.624 1.492 41.567 1.00 94.19 104 LYS A N 1
ATOM 815 C CA . LYS A 1 104 ? -16.169 1.712 41.560 1.00 94.19 104 LYS A CA 1
ATOM 816 C C . LYS A 1 104 ? -15.408 0.538 40.952 1.00 94.19 104 LYS A C 1
ATOM 818 O O . LYS A 1 104 ? -14.508 0.764 40.148 1.00 94.19 104 LYS A O 1
ATOM 823 N N . THR A 1 105 ? -15.769 -0.699 41.293 1.00 93.31 105 THR A N 1
ATOM 824 C CA . THR A 1 105 ? -15.126 -1.883 40.702 1.00 93.31 105 THR A CA 1
ATOM 825 C C . THR A 1 105 ? -15.417 -1.989 39.210 1.00 93.31 105 THR A C 1
ATOM 827 O O . THR A 1 105 ? -14.492 -2.194 38.431 1.00 93.31 105 THR A O 1
ATOM 830 N N . ALA A 1 106 ? -16.666 -1.760 38.795 1.00 91.00 106 ALA A N 1
ATOM 831 C CA . ALA A 1 106 ? -17.037 -1.770 37.383 1.00 91.00 106 ALA A CA 1
ATOM 832 C C . ALA A 1 106 ? -16.310 -0.669 36.592 1.00 91.00 106 ALA A C 1
ATOM 834 O O . ALA A 1 106 ? -15.845 -0.913 35.482 1.00 91.00 106 ALA A O 1
ATOM 835 N N . ALA A 1 107 ? -16.163 0.530 37.167 1.00 92.19 107 ALA A N 1
ATOM 836 C CA . ALA A 1 107 ? -15.408 1.614 36.546 1.00 92.19 107 ALA A CA 1
ATOM 837 C C . ALA A 1 107 ? -13.924 1.251 36.363 1.00 92.19 107 ALA A C 1
ATOM 839 O O . ALA A 1 107 ? -13.380 1.476 35.284 1.00 92.19 107 ALA A O 1
ATOM 840 N N . ALA A 1 108 ? -13.296 0.641 37.373 1.00 93.81 108 ALA A N 1
ATOM 841 C CA . ALA A 1 108 ? -11.902 0.204 37.298 1.00 93.81 108 ALA A CA 1
ATOM 842 C C . ALA A 1 108 ? -11.685 -0.908 36.254 1.00 93.81 108 ALA A C 1
ATOM 844 O O . ALA A 1 108 ? -10.711 -0.872 35.503 1.00 93.81 108 ALA A O 1
ATOM 845 N N . GLU A 1 109 ? -12.602 -1.876 36.155 1.00 93.50 109 GLU A N 1
ATOM 846 C CA . GLU A 1 109 ? -12.556 -2.911 35.113 1.00 93.50 109 GLU A CA 1
ATOM 847 C C . GLU A 1 109 ? -12.721 -2.319 33.707 1.00 93.50 109 GLU A C 1
ATOM 849 O O . GLU A 1 109 ? -12.048 -2.741 32.760 1.00 93.50 109 GLU A O 1
ATOM 854 N N . LEU A 1 110 ? -13.591 -1.317 33.560 1.00 94.06 110 LEU A N 1
ATOM 855 C CA . LEU A 1 110 ? -13.831 -0.646 32.284 1.00 94.06 110 LEU A CA 1
ATOM 856 C C . LEU A 1 110 ? -12.629 0.212 31.857 1.00 94.06 110 LEU A C 1
ATOM 858 O O . LEU A 1 110 ? -12.276 0.240 30.680 1.00 94.06 110 LEU A O 1
ATOM 862 N N . GLU A 1 111 ? -11.956 0.862 32.806 1.00 95.00 111 GLU A N 1
ATOM 863 C CA . GLU A 1 111 ? -10.697 1.575 32.566 1.00 95.00 111 GLU A CA 1
ATOM 864 C C . GLU A 1 111 ? -9.577 0.610 32.149 1.00 95.00 111 GLU A C 1
ATOM 866 O O . GLU 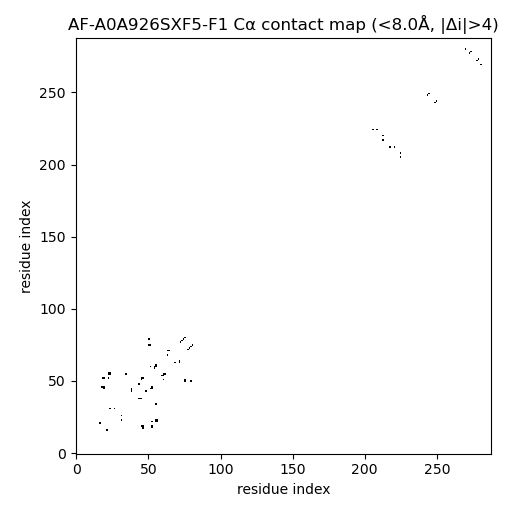A 1 111 ? -8.946 0.805 31.111 1.00 95.00 111 GLU A O 1
ATOM 871 N N . TYR A 1 112 ? -9.412 -0.502 32.869 1.00 94.44 112 TYR A N 1
ATOM 872 C CA . TYR A 1 112 ? -8.425 -1.529 32.534 1.00 94.44 112 TYR A CA 1
ATOM 873 C C . TYR A 1 112 ? -8.644 -2.137 31.138 1.00 94.44 112 TYR A C 1
ATOM 875 O O . TYR A 1 112 ? -7.709 -2.266 30.344 1.00 94.44 112 TYR A O 1
ATOM 883 N N . THR A 1 113 ? -9.887 -2.489 30.803 1.00 92.19 113 THR A N 1
ATOM 884 C CA . THR A 1 113 ? -10.223 -3.043 29.480 1.00 92.19 113 THR A CA 1
ATOM 885 C C . THR A 1 113 ? -10.044 -2.023 28.361 1.00 92.19 113 THR A C 1
ATOM 887 O O . THR A 1 113 ? -9.575 -2.384 27.278 1.00 92.19 113 THR A O 1
ATOM 890 N N . ARG A 1 114 ? -10.350 -0.745 28.616 1.00 94.94 114 ARG A N 1
ATOM 891 C CA . ARG A 1 114 ? -10.070 0.349 27.682 1.00 94.94 114 ARG A CA 1
ATOM 892 C C . ARG A 1 114 ? -8.574 0.463 27.390 1.00 94.94 114 ARG A C 1
ATOM 894 O O . ARG A 1 114 ? -8.207 0.575 26.221 1.00 94.94 114 ARG A O 1
ATOM 901 N N . ASP A 1 115 ? -7.726 0.423 28.411 1.00 95.06 115 ASP A N 1
ATOM 902 C CA . ASP A 1 115 ? -6.279 0.577 28.243 1.00 95.06 115 ASP A CA 1
ATOM 903 C C . ASP A 1 115 ? -5.658 -0.589 27.468 1.00 95.06 115 ASP A C 1
ATOM 905 O O . ASP A 1 115 ? -4.843 -0.371 26.567 1.00 95.06 115 ASP A O 1
ATOM 909 N N . ILE A 1 116 ? -6.106 -1.822 27.731 1.00 95.62 116 ILE A N 1
ATOM 910 C CA . ILE A 1 116 ? -5.709 -2.994 26.935 1.00 95.62 116 ILE A CA 1
ATOM 911 C C . ILE A 1 116 ? -6.122 -2.820 25.474 1.00 95.62 116 ILE A C 1
ATOM 913 O O . ILE A 1 116 ? -5.302 -3.013 24.575 1.00 95.62 116 ILE A O 1
ATOM 917 N N . ALA A 1 117 ? -7.378 -2.440 25.220 1.00 93.00 117 ALA A N 1
ATOM 918 C CA . ALA A 1 117 ? -7.882 -2.272 23.861 1.00 93.00 117 ALA A CA 1
ATOM 919 C C . ALA A 1 117 ? -7.119 -1.176 23.098 1.00 93.00 117 ALA A C 1
ATOM 921 O O . ALA A 1 117 ? -6.809 -1.344 21.918 1.00 93.00 117 ALA A O 1
ATOM 922 N N . LEU A 1 118 ? -6.773 -0.071 23.768 1.00 95.50 118 LEU A N 1
ATOM 923 C CA . LEU A 1 118 ? -5.964 0.997 23.182 1.00 95.50 118 LEU A CA 1
ATOM 924 C C . LEU A 1 118 ? -4.537 0.537 22.871 1.00 95.50 118 LEU A C 1
ATOM 926 O O . LEU A 1 118 ? -4.027 0.853 21.796 1.00 95.50 118 LEU A O 1
ATOM 930 N N . SER A 1 119 ? -3.906 -0.219 23.771 1.00 95.44 119 SER A N 1
ATOM 931 C CA . SER A 1 119 ? -2.563 -0.764 23.551 1.00 95.44 119 SER A CA 1
ATOM 932 C C . SER A 1 119 ? -2.527 -1.726 22.358 1.00 95.44 119 SER A C 1
ATOM 934 O O . SER A 1 119 ? -1.665 -1.601 21.485 1.00 95.44 119 SER A O 1
ATOM 936 N N . GLU A 1 120 ? -3.506 -2.626 22.260 1.00 96.62 120 GLU A N 1
ATOM 937 C CA . GLU A 1 120 ? -3.604 -3.575 21.148 1.00 96.62 120 GLU A CA 1
ATOM 938 C C . GLU A 1 120 ? -3.870 -2.858 19.815 1.00 96.62 120 GLU A C 1
ATOM 940 O O . GLU A 1 120 ? -3.225 -3.148 18.806 1.00 96.62 120 GLU A O 1
ATOM 945 N N . LEU A 1 121 ? -4.744 -1.845 19.807 1.00 95.50 121 LEU A N 1
ATOM 946 C CA . LEU A 1 121 ? -4.992 -1.027 18.618 1.00 95.50 121 LEU A CA 1
ATOM 947 C C . LEU A 1 121 ? -3.723 -0.292 18.156 1.00 95.50 121 LEU A C 1
ATOM 949 O O . LEU A 1 121 ? -3.431 -0.238 16.960 1.00 95.50 121 LEU A O 1
ATOM 953 N N . GLN A 1 122 ? -2.944 0.266 19.088 1.00 95.88 122 GLN A N 1
ATOM 954 C CA . GLN A 1 122 ? -1.670 0.920 18.772 1.00 95.88 122 GLN A CA 1
ATOM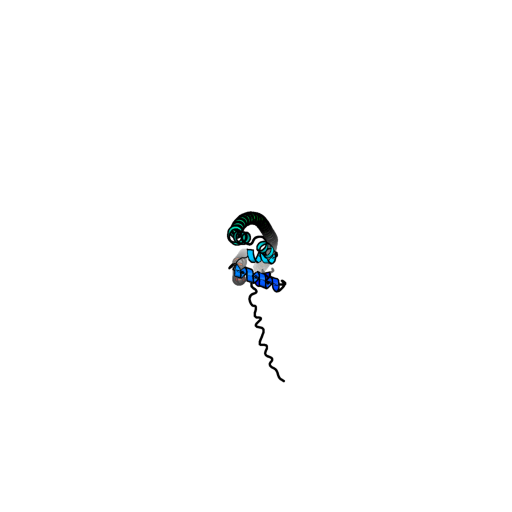 955 C C . GLN A 1 122 ? -0.666 -0.055 18.153 1.00 95.88 122 GLN A C 1
ATOM 957 O O . GLN A 1 122 ? 0.004 0.301 17.180 1.00 95.88 122 GLN A O 1
ATOM 962 N N . LYS A 1 123 ? -0.595 -1.286 18.667 1.00 96.19 123 LYS A N 1
ATOM 963 C CA . LYS A 1 123 ? 0.259 -2.343 18.119 1.00 96.19 123 LYS A CA 1
ATOM 964 C C . LYS A 1 123 ? -0.138 -2.702 16.685 1.00 96.19 123 LYS A C 1
ATOM 966 O O . LYS A 1 123 ? 0.716 -2.690 15.802 1.00 96.19 123 LYS A O 1
ATOM 971 N N . GLN A 1 124 ? -1.428 -2.917 16.429 1.00 95.06 124 GLN A N 1
ATOM 972 C CA . GLN A 1 124 ? -1.934 -3.220 15.085 1.00 95.06 124 GLN A CA 1
ATOM 973 C C . GLN A 1 124 ? -1.669 -2.082 14.091 1.00 95.06 124 GLN A C 1
ATOM 975 O O . GLN A 1 124 ? -1.274 -2.325 12.951 1.00 95.06 124 GLN A O 1
ATOM 980 N N . MET A 1 125 ? -1.829 -0.822 14.513 1.00 92.69 125 MET A N 1
ATOM 981 C CA . MET A 1 125 ? -1.482 0.327 13.670 1.00 92.69 125 MET A CA 1
ATOM 982 C C . MET A 1 125 ? 0.015 0.381 13.339 1.00 92.69 125 MET A C 1
ATOM 984 O O . MET A 1 125 ? 0.374 0.760 12.221 1.00 92.69 125 MET A O 1
ATOM 988 N N . LEU A 1 126 ? 0.887 0.018 14.284 1.00 95.19 126 LEU A N 1
ATOM 989 C CA . LEU A 1 126 ? 2.331 -0.026 14.060 1.00 95.19 126 LEU A CA 1
ATOM 990 C C . LEU A 1 126 ? 2.704 -1.122 13.052 1.00 95.19 126 LEU A C 1
ATOM 992 O O . LEU A 1 126 ? 3.440 -0.850 12.107 1.00 95.19 126 LEU A O 1
ATOM 996 N N . GLU A 1 127 ? 2.151 -2.327 13.207 1.00 93.56 127 GLU A N 1
ATOM 997 C CA . GLU A 1 127 ? 2.363 -3.446 12.278 1.00 93.56 127 GLU A CA 1
ATOM 998 C C . GLU A 1 127 ? 1.877 -3.108 10.862 1.00 93.56 127 GLU A C 1
ATOM 1000 O O . GLU A 1 127 ? 2.589 -3.332 9.883 1.00 93.56 127 GLU A O 1
ATOM 1005 N N . LEU A 1 128 ? 0.701 -2.483 10.735 1.00 92.19 128 LEU A N 1
ATOM 1006 C CA . LEU A 1 128 ? 0.188 -2.014 9.445 1.00 92.19 128 LEU A CA 1
ATOM 1007 C C . LEU A 1 128 ? 1.086 -0.948 8.808 1.00 92.19 128 LEU A C 1
ATOM 1009 O O . LEU A 1 128 ? 1.259 -0.946 7.587 1.00 92.19 128 LEU A O 1
ATOM 1013 N N . ARG A 1 129 ? 1.655 -0.037 9.608 1.00 92.06 129 ARG A N 1
ATOM 1014 C CA . ARG A 1 129 ? 2.587 0.983 9.111 1.00 92.06 129 ARG A CA 1
ATOM 1015 C C . ARG A 1 129 ? 3.873 0.345 8.587 1.00 92.06 129 ARG A C 1
ATOM 1017 O O . ARG A 1 129 ? 4.272 0.683 7.478 1.00 92.06 129 ARG A O 1
ATOM 1024 N N . LEU A 1 130 ? 4.461 -0.587 9.338 1.00 91.81 130 LEU A N 1
ATOM 1025 C CA . LEU A 1 130 ? 5.673 -1.307 8.932 1.00 91.81 130 LEU A CA 1
ATOM 1026 C C . LEU A 1 130 ? 5.440 -2.110 7.647 1.00 91.81 130 LEU A C 1
ATOM 1028 O O . LEU A 1 130 ? 6.167 -1.930 6.675 1.00 91.81 130 LEU A O 1
ATOM 1032 N N . ASN A 1 131 ? 4.348 -2.878 7.575 1.00 92.44 131 ASN A N 1
ATOM 1033 C CA . ASN A 1 131 ? 3.993 -3.627 6.366 1.00 92.44 131 ASN A CA 1
ATOM 1034 C C . ASN A 1 131 ? 3.814 -2.709 5.146 1.00 92.44 131 ASN A C 1
ATOM 1036 O O . ASN A 1 131 ? 4.200 -3.057 4.031 1.00 92.44 131 ASN A O 1
ATOM 1040 N N . LYS A 1 132 ? 3.227 -1.520 5.332 1.00 91.81 132 LYS A N 1
ATOM 1041 C CA . LYS A 1 132 ? 3.065 -0.543 4.249 1.00 91.81 132 LYS A CA 1
ATOM 1042 C C . LYS A 1 132 ? 4.406 0.027 3.779 1.00 91.81 132 LYS A C 1
ATOM 1044 O O . LYS A 1 132 ? 4.567 0.254 2.580 1.00 91.81 132 LYS A O 1
ATOM 1049 N N . GLU A 1 133 ? 5.338 0.278 4.695 1.00 90.94 133 GLU A N 1
ATOM 1050 C CA . GLU A 1 133 ? 6.693 0.732 4.367 1.00 90.94 133 GLU A CA 1
ATOM 1051 C C . GLU A 1 133 ? 7.477 -0.347 3.611 1.00 90.94 133 GLU A C 1
ATOM 1053 O O . GLU A 1 133 ? 8.063 -0.040 2.574 1.00 90.94 133 GLU A O 1
ATOM 1058 N N . ASP A 1 134 ? 7.391 -1.610 4.029 1.00 92.88 134 ASP A N 1
ATOM 1059 C CA . ASP A 1 134 ? 8.039 -2.732 3.338 1.00 92.88 134 ASP A CA 1
ATOM 1060 C C . ASP A 1 134 ? 7.514 -2.907 1.907 1.00 92.88 134 ASP A C 1
ATOM 1062 O O . ASP A 1 134 ? 8.300 -3.024 0.962 1.00 92.88 134 ASP A O 1
ATOM 1066 N N . ILE A 1 135 ? 6.190 -2.832 1.715 1.00 90.75 135 ILE A N 1
ATOM 1067 C CA . ILE A 1 135 ? 5.571 -2.873 0.380 1.00 90.75 135 ILE A CA 1
ATOM 1068 C C . ILE A 1 135 ? 6.062 -1.701 -0.481 1.00 90.75 135 ILE A C 1
ATOM 1070 O O . ILE A 1 135 ? 6.341 -1.881 -1.668 1.00 90.75 135 ILE A O 1
ATOM 1074 N N . ALA A 1 136 ? 6.184 -0.500 0.091 1.00 90.25 136 ALA A N 1
ATOM 1075 C CA . ALA A 1 136 ? 6.665 0.670 -0.638 1.00 90.25 136 ALA A CA 1
ATOM 1076 C C . ALA A 1 136 ? 8.138 0.525 -1.052 1.00 90.25 136 ALA A C 1
ATOM 1078 O O . ALA A 1 136 ? 8.481 0.819 -2.199 1.00 90.25 136 ALA A O 1
ATOM 1079 N N . ILE A 1 137 ? 8.992 0.026 -0.154 1.00 93.00 137 ILE A N 1
ATOM 1080 C CA . ILE A 1 137 ? 10.409 -0.239 -0.432 1.00 93.00 137 ILE A CA 1
ATOM 1081 C C . ILE A 1 137 ? 10.546 -1.306 -1.520 1.00 93.00 137 ILE A C 1
ATOM 1083 O O . ILE A 1 137 ? 11.333 -1.134 -2.450 1.00 93.00 137 ILE A O 1
ATOM 1087 N N . GLN A 1 138 ? 9.770 -2.388 -1.447 1.00 92.69 138 GLN A N 1
ATOM 1088 C CA . GLN A 1 138 ? 9.806 -3.443 -2.455 1.00 92.69 138 GLN A CA 1
ATOM 1089 C C . GLN A 1 138 ? 9.347 -2.935 -3.827 1.00 92.69 138 GLN A C 1
ATOM 1091 O O . GLN A 1 138 ? 10.042 -3.148 -4.819 1.00 92.69 138 GLN A O 1
ATOM 1096 N N . ALA A 1 139 ? 8.247 -2.181 -3.883 1.00 90.31 139 ALA A N 1
ATOM 1097 C CA . ALA A 1 139 ? 7.773 -1.574 -5.124 1.00 90.31 139 ALA A CA 1
ATOM 1098 C C . ALA A 1 139 ? 8.794 -0.590 -5.722 1.00 90.31 139 ALA A C 1
ATOM 1100 O O . ALA A 1 139 ? 8.900 -0.469 -6.944 1.00 90.31 139 ALA A O 1
ATOM 1101 N N . GLN A 1 140 ? 9.552 0.122 -4.882 1.00 93.06 140 GLN A N 1
ATOM 1102 C CA . GLN A 1 140 ? 10.628 0.991 -5.348 1.00 93.06 140 GLN A CA 1
ATOM 1103 C C . GLN A 1 140 ? 11.794 0.184 -5.934 1.00 93.06 140 GLN A C 1
ATOM 1105 O O . GLN A 1 140 ? 12.250 0.515 -7.026 1.00 93.06 140 GLN A O 1
ATOM 1110 N N . ARG A 1 141 ? 12.226 -0.896 -5.272 1.00 93.44 141 ARG A N 1
ATOM 1111 C CA . ARG A 1 141 ? 13.286 -1.784 -5.784 1.00 93.44 141 ARG A CA 1
ATOM 1112 C C . ARG A 1 141 ? 12.916 -2.405 -7.128 1.00 93.44 141 ARG A C 1
ATOM 1114 O O . ARG A 1 141 ? 13.710 -2.355 -8.056 1.00 93.44 141 ARG A O 1
ATOM 1121 N N . GLU A 1 142 ? 11.688 -2.898 -7.270 1.00 91.75 142 GLU A N 1
ATOM 1122 C CA . GLU A 1 142 ? 11.205 -3.456 -8.540 1.00 91.75 142 GLU A CA 1
ATOM 1123 C C . GLU A 1 142 ? 11.202 -2.406 -9.662 1.00 91.75 142 GLU A C 1
ATOM 1125 O O . GLU A 1 142 ? 11.590 -2.695 -10.795 1.00 91.75 142 GLU A O 1
ATOM 1130 N N . ARG A 1 143 ? 10.816 -1.158 -9.360 1.00 89.69 143 ARG A N 1
ATOM 1131 C CA . ARG A 1 143 ? 10.910 -0.053 -10.329 1.00 89.69 143 ARG A CA 1
ATOM 1132 C C . ARG A 1 143 ? 12.357 0.245 -10.709 1.00 89.69 143 ARG A C 1
ATOM 1134 O O . ARG A 1 143 ? 12.633 0.427 -11.893 1.00 89.69 143 ARG A O 1
ATOM 1141 N N . GLU A 1 144 ? 13.265 0.293 -9.739 1.00 90.62 144 GLU A N 1
ATOM 1142 C CA . GLU A 1 144 ? 14.694 0.509 -9.981 1.00 90.62 144 GLU A CA 1
ATOM 1143 C C . GLU A 1 144 ? 15.278 -0.612 -10.858 1.00 90.62 144 GLU A C 1
ATOM 1145 O O . GLU A 1 144 ? 15.910 -0.321 -11.874 1.00 90.62 144 GLU A O 1
ATOM 1150 N N . ASP A 1 145 ? 14.960 -1.878 -10.591 1.00 92.44 145 ASP A N 1
ATOM 1151 C CA . ASP A 1 145 ? 15.408 -3.020 -11.399 1.00 92.44 145 ASP A CA 1
ATOM 1152 C C . ASP A 1 145 ? 14.873 -2.976 -12.841 1.00 92.44 145 ASP A C 1
ATOM 1154 O O . ASP A 1 145 ? 15.626 -3.176 -13.805 1.00 92.44 145 ASP A O 1
ATOM 1158 N N . ILE A 1 146 ? 13.590 -2.640 -13.025 1.00 91.19 146 ILE A N 1
ATOM 1159 C CA . ILE A 1 146 ? 12.987 -2.459 -14.357 1.00 91.19 146 ILE A CA 1
ATOM 1160 C C . ILE A 1 146 ? 13.669 -1.309 -15.106 1.00 91.19 146 ILE A C 1
ATOM 1162 O O . ILE A 1 146 ? 14.004 -1.443 -16.282 1.00 91.19 146 ILE A O 1
ATOM 1166 N N . THR A 1 147 ? 13.915 -0.175 -14.447 1.00 91.56 147 THR A N 1
ATOM 1167 C CA . THR A 1 147 ? 14.597 0.953 -15.103 1.00 91.56 147 THR A CA 1
ATOM 1168 C C . THR A 1 147 ? 16.037 0.613 -15.471 1.00 91.56 147 THR A C 1
ATOM 1170 O O . THR A 1 147 ? 16.476 0.933 -16.573 1.00 91.56 147 THR A O 1
ATOM 1173 N N . THR A 1 148 ? 16.756 -0.095 -14.599 1.00 92.44 148 THR A N 1
ATOM 1174 C CA . THR A 1 148 ? 18.155 -0.467 -14.829 1.00 92.44 148 THR A CA 1
ATOM 1175 C C . THR A 1 148 ? 18.281 -1.480 -15.967 1.00 92.44 148 THR A C 1
ATOM 1177 O O . THR A 1 148 ? 19.163 -1.350 -16.814 1.00 92.44 148 THR A O 1
ATOM 1180 N N . SER A 1 149 ? 17.387 -2.470 -16.034 1.00 92.12 149 SER A N 1
ATOM 1181 C CA . SER A 1 149 ? 17.345 -3.429 -17.149 1.00 92.12 149 SER A CA 1
ATOM 1182 C C . SER A 1 149 ? 16.996 -2.759 -18.482 1.00 92.12 149 SER A C 1
ATOM 1184 O O . SER A 1 149 ? 17.691 -2.993 -19.468 1.00 92.12 149 SER A O 1
ATOM 1186 N N . ALA A 1 150 ? 16.012 -1.854 -18.505 1.00 91.12 150 ALA A N 1
ATOM 1187 C CA . ALA A 1 150 ? 15.653 -1.100 -19.708 1.00 91.12 150 ALA A CA 1
ATOM 1188 C C . ALA A 1 150 ? 16.777 -0.165 -20.195 1.00 91.12 150 ALA A C 1
ATOM 1190 O O . ALA A 1 150 ? 16.937 0.040 -21.400 1.00 91.12 150 ALA A O 1
ATOM 1191 N N . ILE A 1 151 ? 17.559 0.415 -19.275 1.00 91.38 151 ILE A N 1
ATOM 1192 C CA . ILE A 1 151 ? 18.743 1.213 -19.624 1.00 91.38 151 ILE A CA 1
ATOM 1193 C C . ILE A 1 151 ? 19.801 0.324 -20.281 1.00 91.38 151 ILE A C 1
ATOM 1195 O O . ILE A 1 151 ? 20.257 0.669 -21.368 1.00 91.38 151 ILE A O 1
ATOM 1199 N N . ARG A 1 152 ? 20.127 -0.836 -19.694 1.00 91.56 152 ARG A N 1
ATOM 1200 C CA . ARG A 1 152 ? 21.105 -1.776 -20.274 1.00 91.56 152 ARG A CA 1
ATOM 1201 C C . ARG A 1 152 ? 20.701 -2.253 -21.668 1.00 91.56 152 ARG A C 1
ATOM 1203 O O . ARG A 1 152 ? 21.518 -2.229 -22.578 1.00 91.56 152 ARG A O 1
ATOM 1210 N N . GLU A 1 153 ? 19.431 -2.605 -21.866 1.00 93.00 153 GLU A N 1
ATOM 1211 C CA . GLU A 1 153 ? 18.930 -3.013 -23.185 1.00 93.00 153 GLU A CA 1
ATOM 1212 C C . GLU A 1 153 ? 19.098 -1.890 -24.224 1.00 93.00 153 GLU A C 1
ATOM 1214 O O . GLU A 1 153 ? 19.529 -2.127 -25.353 1.00 93.00 153 GLU A O 1
ATOM 1219 N N . ARG A 1 154 ? 18.822 -0.635 -23.843 1.00 90.44 154 ARG A N 1
ATOM 1220 C CA . ARG A 1 154 ? 19.066 0.518 -24.721 1.00 90.44 154 ARG A CA 1
ATOM 1221 C C . ARG A 1 154 ? 20.549 0.747 -24.993 1.00 90.44 154 ARG A C 1
ATOM 1223 O O . ARG A 1 154 ? 20.884 1.104 -26.119 1.00 90.44 154 ARG A O 1
ATOM 1230 N N . GLU A 1 155 ? 21.418 0.568 -24.004 1.00 92.00 155 GLU A N 1
ATOM 1231 C CA . GLU A 1 155 ? 22.870 0.676 -24.179 1.00 92.00 155 GLU A CA 1
ATOM 1232 C C . GLU A 1 155 ? 23.397 -0.377 -25.163 1.00 92.00 155 GLU A C 1
ATOM 1234 O O . GLU A 1 155 ? 24.185 -0.038 -26.049 1.00 92.00 155 GLU A O 1
ATOM 1239 N N . ASP A 1 156 ? 22.903 -1.614 -25.092 1.00 93.12 156 ASP A N 1
ATOM 1240 C CA . ASP A 1 156 ? 23.258 -2.685 -26.030 1.00 93.12 156 ASP A CA 1
ATOM 1241 C C . ASP A 1 156 ? 22.784 -2.373 -27.459 1.00 93.12 156 ASP A C 1
ATOM 1243 O O . ASP A 1 156 ? 23.548 -2.511 -28.423 1.00 93.12 156 ASP A O 1
ATOM 1247 N N . ILE A 1 157 ? 21.554 -1.867 -27.612 1.00 92.31 157 ILE A N 1
ATOM 1248 C CA . ILE A 1 157 ? 21.021 -1.422 -28.910 1.00 92.31 157 ILE A CA 1
ATOM 1249 C C . ILE A 1 157 ? 21.875 -0.283 -29.479 1.00 92.31 157 ILE A C 1
ATOM 1251 O O . ILE A 1 157 ? 22.266 -0.327 -30.643 1.00 92.31 157 ILE A O 1
ATOM 1255 N N . VAL A 1 158 ? 22.213 0.725 -28.674 1.00 92.62 158 VAL A N 1
ATOM 1256 C CA . VAL A 1 158 ? 23.054 1.844 -29.130 1.00 92.62 158 VAL A CA 1
ATOM 1257 C C . VAL A 1 158 ? 24.445 1.352 -29.524 1.00 92.62 158 VAL A C 1
ATOM 1259 O O . VAL A 1 158 ? 24.960 1.740 -30.570 1.00 92.62 158 VAL A O 1
ATOM 1262 N N . THR A 1 159 ? 25.037 0.459 -28.734 1.00 92.88 159 THR A N 1
ATOM 1263 C CA . THR A 1 159 ? 26.366 -0.096 -29.009 1.00 92.88 159 THR A CA 1
ATOM 1264 C C . THR A 1 159 ? 26.377 -0.910 -30.303 1.00 92.88 159 THR A C 1
ATOM 1266 O O . THR A 1 159 ? 27.312 -0.790 -31.094 1.00 92.88 159 THR A O 1
ATOM 1269 N N . SER A 1 160 ? 25.339 -1.711 -30.561 1.00 93.19 160 SER A N 1
ATOM 1270 C CA . SER A 1 160 ? 25.211 -2.445 -31.828 1.00 93.19 160 SER A CA 1
ATOM 1271 C C . SER A 1 160 ? 25.054 -1.507 -33.031 1.00 93.19 160 SER A C 1
ATOM 1273 O O . SER A 1 160 ? 25.785 -1.658 -34.007 1.00 93.19 160 SER A O 1
ATOM 1275 N N . ALA A 1 161 ? 24.215 -0.472 -32.924 1.00 90.56 161 ALA A N 1
ATOM 1276 C CA . ALA A 1 161 ? 24.034 0.524 -33.980 1.00 90.56 161 ALA A CA 1
ATOM 1277 C C . ALA A 1 161 ? 25.323 1.311 -34.290 1.00 90.56 161 ALA A C 1
ATOM 1279 O O . ALA A 1 161 ? 25.589 1.638 -35.447 1.00 90.56 161 ALA A O 1
ATOM 1280 N N . ILE A 1 162 ? 26.151 1.601 -33.276 1.00 92.75 162 ILE A N 1
ATOM 1281 C CA . ILE A 1 162 ? 27.467 2.229 -33.477 1.00 92.75 162 ILE A CA 1
ATOM 1282 C C . ILE A 1 162 ? 28.379 1.311 -34.299 1.00 92.75 162 ILE A C 1
ATOM 1284 O O . ILE A 1 162 ? 28.958 1.769 -35.282 1.00 92.75 162 ILE A O 1
ATOM 1288 N N . ARG A 1 163 ? 28.455 0.016 -33.962 1.00 93.50 163 ARG A N 1
ATOM 1289 C CA . ARG A 1 163 ? 29.275 -0.954 -34.713 1.00 93.50 163 ARG A CA 1
ATOM 1290 C C . ARG A 1 163 ? 28.812 -1.109 -36.160 1.00 93.50 163 ARG A C 1
ATOM 1292 O O . ARG A 1 163 ? 29.644 -1.172 -37.059 1.00 93.50 163 ARG A O 1
ATOM 1299 N N . GLU A 1 164 ? 27.502 -1.148 -36.400 1.00 94.12 164 GLU A N 1
ATOM 1300 C CA . GLU A 1 164 ? 26.950 -1.194 -37.761 1.00 94.12 164 GLU A CA 1
ATOM 1301 C C . GLU A 1 164 ? 27.314 0.057 -38.562 1.00 94.12 164 GLU A C 1
ATOM 1303 O O . GLU A 1 164 ? 27.710 -0.038 -39.725 1.00 94.12 164 GLU A O 1
ATOM 1308 N N . LYS A 1 165 ? 27.238 1.236 -37.933 1.00 93.69 165 LYS A N 1
ATOM 1309 C CA . LYS A 1 165 ? 27.640 2.493 -38.565 1.00 93.69 165 LYS A CA 1
ATOM 1310 C C . LYS A 1 165 ? 29.128 2.490 -38.925 1.00 93.69 165 LYS A C 1
ATOM 1312 O O . LYS A 1 165 ? 29.472 2.874 -40.039 1.00 93.69 165 LYS A O 1
ATOM 1317 N N . GLU A 1 166 ? 29.995 2.051 -38.017 1.00 94.19 166 GLU A N 1
ATOM 1318 C CA . GLU A 1 166 ? 31.439 1.943 -38.264 1.00 94.19 166 GLU A CA 1
ATOM 1319 C C . GLU A 1 166 ? 31.751 0.953 -39.395 1.00 94.19 166 GLU A C 1
ATOM 1321 O O . GLU A 1 166 ? 32.556 1.256 -40.277 1.00 94.19 166 GLU A O 1
ATOM 1326 N N . ALA A 1 167 ? 31.065 -0.194 -39.436 1.00 94.25 167 ALA A N 1
ATOM 1327 C CA . ALA A 1 167 ? 31.198 -1.162 -40.524 1.00 94.25 167 ALA A CA 1
ATOM 1328 C C . ALA A 1 167 ? 30.779 -0.564 -41.877 1.00 94.25 167 ALA A C 1
ATOM 1330 O O . ALA A 1 167 ? 31.467 -0.748 -42.882 1.00 94.25 167 ALA A O 1
ATOM 1331 N N . LEU A 1 168 ? 29.686 0.203 -41.902 1.00 93.94 168 LEU A N 1
ATOM 1332 C CA . LEU A 1 168 ? 29.204 0.871 -43.109 1.00 93.94 168 LEU A CA 1
ATOM 1333 C C . LEU A 1 168 ? 30.146 1.997 -43.566 1.00 93.94 168 LEU A C 1
ATOM 1335 O O . LEU A 1 168 ? 30.361 2.172 -44.766 1.00 93.94 168 LEU A O 1
ATOM 1339 N N . GLU A 1 169 ? 30.747 2.740 -42.635 1.00 93.00 169 GLU A N 1
ATOM 1340 C CA . GLU A 1 169 ? 31.778 3.738 -42.945 1.00 93.00 169 GLU A CA 1
ATOM 1341 C C . GLU A 1 169 ? 33.054 3.088 -43.504 1.00 93.00 169 GLU A C 1
ATOM 1343 O O . GLU A 1 169 ? 33.604 3.595 -44.486 1.00 93.00 169 GLU A O 1
ATOM 1348 N N . SER A 1 170 ? 33.477 1.938 -42.964 1.00 94.31 170 SER A N 1
ATOM 1349 C CA . SER A 1 170 ? 34.597 1.152 -43.506 1.00 94.31 170 SER A CA 1
ATOM 1350 C C . SER A 1 170 ? 34.312 0.673 -44.928 1.00 94.31 170 SER A C 1
ATOM 1352 O O . SER A 1 170 ? 35.116 0.894 -45.832 1.00 94.31 170 SER A O 1
ATOM 1354 N N . LEU A 1 171 ? 33.130 0.095 -45.157 1.00 95.06 171 LEU A N 1
ATOM 1355 C CA . LEU A 1 171 ? 32.727 -0.407 -46.470 1.00 95.06 171 LEU A CA 1
ATOM 1356 C C . LEU A 1 171 ? 32.632 0.724 -47.503 1.00 95.06 171 LEU A C 1
ATOM 1358 O O . LEU A 1 171 ? 33.072 0.579 -48.644 1.00 95.06 171 LEU A O 1
ATOM 1362 N N . LYS A 1 172 ? 32.139 1.899 -47.094 1.00 93.50 172 LYS A N 1
ATOM 1363 C CA . LYS A 1 172 ? 32.138 3.100 -47.937 1.00 93.50 172 LYS A CA 1
ATOM 1364 C C . LYS A 1 172 ? 33.557 3.560 -48.284 1.00 93.50 172 LYS A C 1
ATOM 1366 O O . LYS A 1 172 ? 33.796 3.961 -49.424 1.00 93.50 172 LYS A O 1
ATOM 1371 N N . ALA A 1 173 ? 34.488 3.529 -47.331 1.00 93.81 173 ALA A N 1
ATOM 1372 C CA . ALA A 1 173 ? 35.881 3.898 -47.573 1.00 93.81 173 ALA A CA 1
ATOM 1373 C C . ALA A 1 173 ? 36.563 2.928 -48.554 1.00 93.81 173 ALA A C 1
ATOM 1375 O O . ALA A 1 173 ? 37.235 3.375 -49.485 1.00 93.81 173 ALA A O 1
ATOM 1376 N N . GLU A 1 174 ? 36.331 1.622 -48.402 1.00 95.31 174 GLU A N 1
ATOM 1377 C CA . GLU A 1 174 ? 36.819 0.588 -49.322 1.00 95.31 174 GLU A CA 1
ATOM 1378 C C . GLU A 1 174 ? 36.250 0.761 -50.736 1.00 95.31 174 GLU A C 1
ATOM 1380 O O . GLU A 1 174 ? 37.008 0.753 -51.707 1.00 95.31 174 GLU A O 1
ATOM 1385 N N . ALA A 1 175 ? 34.941 1.005 -50.864 1.00 93.00 175 ALA A N 1
ATOM 1386 C CA . ALA A 1 175 ? 34.292 1.243 -52.152 1.00 93.00 175 ALA A CA 1
ATOM 1387 C C . ALA A 1 175 ? 34.839 2.497 -52.858 1.00 93.00 175 ALA A C 1
ATOM 1389 O O . ALA A 1 175 ? 35.112 2.470 -54.060 1.00 93.00 175 ALA A O 1
ATOM 1390 N N . LEU A 1 176 ? 35.059 3.592 -52.118 1.00 92.56 176 LEU A N 1
ATOM 1391 C CA . LEU A 1 176 ? 35.673 4.808 -52.662 1.00 92.56 176 LEU A CA 1
ATOM 1392 C C . LEU A 1 176 ? 37.117 4.568 -53.112 1.00 92.56 176 LEU A C 1
ATOM 1394 O O . LEU A 1 176 ? 37.533 5.081 -54.154 1.00 92.56 176 LEU A O 1
ATOM 1398 N N . LEU A 1 177 ? 37.878 3.773 -52.359 1.00 94.56 177 LEU A N 1
ATOM 1399 C CA . LEU A 1 177 ? 39.244 3.414 -52.718 1.00 94.56 177 LEU A CA 1
ATOM 1400 C C . LEU A 1 177 ? 39.268 2.560 -53.993 1.00 94.56 177 LEU A C 1
ATOM 1402 O O . LEU A 1 177 ? 40.022 2.885 -54.914 1.00 94.56 177 LEU A O 1
ATOM 1406 N N . ALA A 1 178 ? 38.398 1.554 -54.100 1.00 93.69 178 ALA A N 1
ATOM 1407 C CA . ALA A 1 178 ? 38.248 0.728 -55.298 1.00 93.69 178 ALA A CA 1
ATOM 1408 C C . ALA A 1 178 ? 37.857 1.565 -56.528 1.00 93.69 178 ALA A C 1
ATOM 1410 O O . ALA A 1 178 ? 38.491 1.456 -57.579 1.00 93.69 178 ALA A O 1
ATOM 1411 N N . LEU A 1 179 ? 36.885 2.475 -56.385 1.00 92.62 179 LEU A N 1
ATOM 1412 C CA . LEU A 1 179 ? 36.478 3.387 -57.457 1.00 92.62 179 LEU A CA 1
ATOM 1413 C C . LEU A 1 179 ? 37.633 4.302 -57.890 1.00 92.62 179 LEU A C 1
ATOM 1415 O O . LEU A 1 179 ? 37.843 4.519 -59.082 1.00 92.62 179 LEU A O 1
ATOM 1419 N N . SER A 1 180 ? 38.417 4.819 -56.939 1.00 92.69 180 SER A N 1
ATOM 1420 C CA . SER A 1 180 ? 39.578 5.660 -57.252 1.00 92.69 180 SER A CA 1
ATOM 1421 C C . SER A 1 180 ? 40.649 4.902 -58.047 1.00 92.69 180 SER A C 1
ATOM 1423 O O . SER A 1 180 ? 41.250 5.461 -58.968 1.00 92.69 180 SER A O 1
ATOM 1425 N N . GLN A 1 181 ? 40.867 3.621 -57.731 1.00 94.25 181 GLN A N 1
ATOM 1426 C CA . GLN A 1 181 ? 41.815 2.762 -58.435 1.00 94.25 181 GLN A CA 1
ATOM 1427 C C . GLN A 1 181 ? 41.327 2.421 -59.848 1.00 94.25 181 GLN A C 1
ATOM 1429 O O . GLN A 1 181 ? 42.120 2.499 -60.787 1.00 94.25 181 GLN A O 1
ATOM 1434 N N . ASP A 1 182 ? 40.036 2.124 -60.017 1.00 93.31 182 ASP A N 1
ATOM 1435 C CA . ASP A 1 182 ? 39.417 1.881 -61.328 1.00 93.31 182 ASP A CA 1
ATOM 1436 C C . ASP A 1 182 ? 39.456 3.130 -62.224 1.00 93.31 182 ASP A C 1
ATOM 1438 O O . ASP A 1 182 ? 39.828 3.065 -63.394 1.00 93.31 182 ASP A O 1
ATOM 1442 N N . LEU A 1 183 ? 39.164 4.311 -61.673 1.00 88.69 183 LEU A N 1
ATOM 1443 C CA . LEU A 1 183 ? 39.297 5.566 -62.418 1.00 88.69 183 LEU A CA 1
ATOM 1444 C C . LEU A 1 183 ? 40.749 5.833 -62.827 1.00 88.69 183 LEU A C 1
ATOM 1446 O O . LEU A 1 183 ? 41.006 6.288 -63.944 1.00 88.69 183 LEU A O 1
ATOM 1450 N N . LYS A 1 184 ? 41.711 5.528 -61.949 1.00 92.44 184 LYS A N 1
ATOM 1451 C CA . LYS A 1 184 ? 43.137 5.677 -62.251 1.00 92.44 184 LYS A CA 1
ATOM 1452 C C . LYS A 1 184 ? 43.583 4.724 -63.362 1.00 92.44 184 LYS A C 1
ATOM 1454 O O . LYS A 1 184 ? 44.317 5.162 -64.245 1.00 92.44 184 LYS A O 1
ATOM 1459 N N . SER A 1 185 ? 43.135 3.467 -63.354 1.00 93.06 185 SER A N 1
ATOM 1460 C CA . SER A 1 185 ? 43.470 2.491 -64.400 1.00 93.06 185 SER A CA 1
ATOM 1461 C C . SER A 1 185 ? 42.843 2.868 -65.747 1.00 93.06 185 SER A C 1
ATOM 1463 O O . SER A 1 185 ? 43.541 2.893 -66.760 1.00 93.06 185 SER A O 1
ATOM 1465 N N . LYS A 1 186 ? 41.565 3.274 -65.761 1.00 91.19 186 LYS A N 1
ATOM 1466 C CA . LYS A 1 186 ? 40.868 3.752 -66.967 1.00 91.19 186 LYS A CA 1
ATOM 1467 C C . LYS A 1 186 ? 41.511 5.001 -67.554 1.00 91.19 186 LYS A C 1
ATOM 1469 O O . LYS A 1 186 ? 41.639 5.100 -68.772 1.00 91.19 186 LYS A O 1
ATOM 1474 N N . ARG A 1 187 ? 41.952 5.937 -66.709 1.00 88.38 187 ARG A N 1
ATOM 1475 C CA . ARG A 1 187 ? 42.706 7.115 -67.154 1.00 88.38 187 ARG A CA 1
ATOM 1476 C C . ARG A 1 187 ? 44.012 6.717 -67.840 1.00 88.38 187 ARG A C 1
ATOM 1478 O O . ARG A 1 187 ? 44.323 7.272 -68.886 1.00 88.38 187 ARG A O 1
ATOM 1485 N N . LEU A 1 188 ? 44.745 5.761 -67.274 1.00 89.69 188 LEU A N 1
ATOM 1486 C CA . LEU A 1 188 ? 46.012 5.278 -67.827 1.00 89.69 188 LEU A CA 1
ATOM 1487 C C . LEU A 1 188 ? 45.805 4.621 -69.202 1.00 89.69 188 LEU A C 1
ATOM 1489 O O . LEU A 1 188 ? 46.477 4.990 -70.161 1.00 89.69 188 LEU A O 1
ATOM 1493 N N . LEU A 1 189 ? 44.794 3.753 -69.329 1.00 91.06 189 LEU A N 1
ATOM 1494 C CA . LEU A 1 189 ? 44.405 3.144 -70.609 1.00 91.06 189 LEU A CA 1
ATOM 1495 C C . LEU A 1 189 ? 43.981 4.190 -71.652 1.00 91.06 189 LEU A C 1
ATOM 1497 O O . LEU A 1 189 ? 44.303 4.063 -72.834 1.00 91.06 189 LEU A O 1
ATOM 1501 N N . PHE A 1 190 ? 43.264 5.234 -71.230 1.00 87.00 190 PHE A N 1
ATOM 1502 C CA . PHE A 1 190 ? 42.881 6.333 -72.114 1.00 87.00 190 PHE A CA 1
ATOM 1503 C C . PHE A 1 190 ? 44.101 7.135 -72.588 1.00 87.00 190 PHE A C 1
ATOM 1505 O O . PHE A 1 190 ? 44.219 7.411 -73.780 1.00 87.00 190 PHE A O 1
ATOM 1512 N N . GLU A 1 191 ? 45.028 7.473 -71.685 1.00 85.81 191 GLU A N 1
ATOM 1513 C CA . GLU A 1 191 ? 46.276 8.168 -72.023 1.00 85.81 191 GLU A CA 1
ATOM 1514 C C . GLU A 1 191 ? 47.126 7.343 -73.009 1.00 85.81 191 GLU A C 1
ATOM 1516 O O . GLU A 1 191 ? 47.574 7.888 -74.021 1.00 85.81 191 GLU A O 1
ATOM 1521 N N . GLU A 1 192 ? 47.267 6.031 -72.793 1.00 90.50 192 GLU A N 1
ATOM 1522 C CA . GLU A 1 192 ? 47.957 5.113 -73.713 1.00 90.50 192 GLU A CA 1
ATOM 1523 C C . GLU A 1 192 ? 47.274 5.047 -75.088 1.00 90.50 192 GLU A C 1
ATOM 1525 O O . GLU A 1 192 ? 47.931 5.197 -76.123 1.00 90.50 192 GLU A O 1
ATOM 1530 N N . SER A 1 193 ? 45.944 4.901 -75.120 1.00 88.12 193 SER A N 1
ATOM 1531 C CA . SER A 1 193 ? 45.167 4.883 -76.366 1.00 88.12 193 SER A CA 1
ATOM 1532 C C . SER A 1 193 ? 45.300 6.19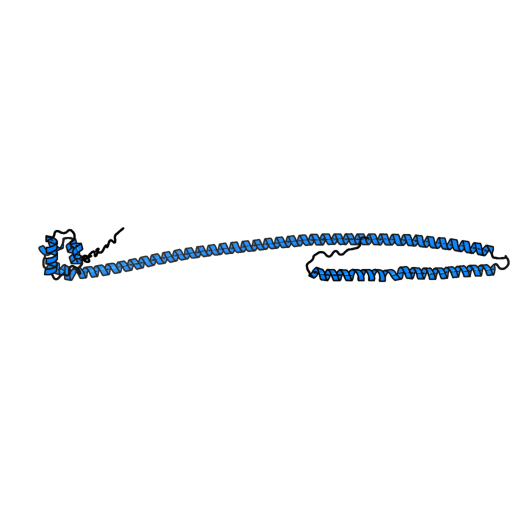9 -77.139 1.00 88.12 193 SER A C 1
ATOM 1534 O O . SER A 1 193 ? 45.450 6.192 -78.365 1.00 88.12 193 SER A O 1
ATOM 1536 N N . CYS A 1 194 ? 45.270 7.342 -76.449 1.00 81.69 194 CYS A N 1
ATOM 1537 C CA . CYS A 1 194 ? 45.478 8.653 -77.060 1.00 81.69 194 CYS A CA 1
ATOM 1538 C C . CYS A 1 194 ? 46.896 8.800 -77.625 1.00 81.69 194 CYS A C 1
ATOM 1540 O O . CYS A 1 194 ? 47.049 9.272 -78.755 1.00 81.69 194 CYS A O 1
ATOM 1542 N N . GLN A 1 195 ? 47.927 8.368 -76.892 1.00 84.94 195 GLN A N 1
ATOM 1543 C CA . GLN A 1 195 ? 49.310 8.384 -77.379 1.00 84.94 195 GLN A CA 1
ATOM 1544 C C . GLN A 1 195 ? 49.489 7.499 -78.618 1.00 84.94 195 GLN A C 1
ATOM 1546 O O . GLN A 1 195 ? 50.115 7.923 -79.595 1.00 84.94 195 GLN A O 1
ATOM 1551 N N . GLN A 1 196 ? 48.896 6.303 -78.627 1.00 89.25 196 GLN A N 1
ATOM 1552 C CA . GLN A 1 196 ? 48.964 5.386 -79.763 1.00 89.25 196 GLN A CA 1
ATOM 1553 C C . GLN A 1 196 ? 48.248 5.950 -80.999 1.00 89.25 196 GLN A C 1
ATOM 1555 O O . GLN A 1 196 ? 48.797 5.906 -82.106 1.00 89.25 196 GLN A O 1
ATOM 1560 N N . ALA A 1 197 ? 47.057 6.532 -80.826 1.00 83.44 197 ALA A N 1
ATOM 1561 C CA . ALA A 1 197 ? 46.321 7.186 -81.906 1.00 83.44 197 ALA A CA 1
ATOM 1562 C C . ALA A 1 197 ? 47.113 8.365 -82.494 1.00 83.44 197 ALA A C 1
ATOM 1564 O O . ALA A 1 197 ? 47.260 8.464 -83.715 1.00 83.44 197 ALA A O 1
ATOM 1565 N N . LEU A 1 198 ? 47.697 9.206 -81.634 1.00 81.00 198 LEU A N 1
ATOM 1566 C CA . LEU A 1 198 ? 48.503 10.352 -82.047 1.00 81.00 198 LEU A CA 1
ATOM 1567 C C . LEU A 1 198 ? 49.756 9.918 -82.817 1.00 81.00 198 LEU A C 1
ATOM 1569 O O . LEU A 1 198 ? 50.026 10.443 -83.897 1.00 81.00 198 LEU A O 1
ATOM 1573 N N . HIS A 1 199 ? 50.483 8.911 -82.329 1.00 81.88 199 HIS A N 1
ATOM 1574 C CA . HIS A 1 199 ? 51.653 8.372 -83.023 1.00 81.88 199 HIS A CA 1
ATOM 1575 C C . HIS A 1 199 ? 51.290 7.797 -84.405 1.00 81.88 199 HIS A C 1
ATOM 1577 O O . HIS A 1 199 ? 51.995 8.026 -85.392 1.00 81.88 199 HIS A O 1
ATOM 1583 N N . THR A 1 200 ? 50.162 7.088 -84.502 1.00 87.12 200 THR A N 1
ATOM 1584 C CA . THR A 1 200 ? 49.674 6.513 -85.767 1.00 87.12 200 THR A CA 1
ATOM 1585 C C . THR A 1 200 ? 49.287 7.605 -86.765 1.00 87.12 200 THR A C 1
ATOM 1587 O O . THR A 1 200 ? 49.672 7.537 -87.935 1.00 87.12 200 THR A O 1
ATOM 1590 N N . PHE A 1 201 ? 48.593 8.646 -86.296 1.00 81.81 201 PHE A N 1
ATOM 1591 C CA . PHE A 1 201 ? 48.205 9.798 -87.105 1.00 81.81 201 PHE A CA 1
ATOM 1592 C C . PHE A 1 201 ? 49.424 10.567 -87.630 1.00 81.81 201 PHE A C 1
ATOM 1594 O O . PHE A 1 201 ? 49.525 10.809 -88.832 1.00 81.81 201 PHE A O 1
ATOM 1601 N N . VAL A 1 202 ? 50.397 10.877 -86.764 1.00 80.56 202 VAL A N 1
ATOM 1602 C CA . VAL A 1 202 ? 51.642 11.566 -87.152 1.00 80.56 202 VAL A CA 1
ATOM 1603 C C . VAL A 1 202 ? 52.417 10.753 -88.191 1.00 80.56 202 VAL A C 1
ATOM 1605 O O . VAL A 1 202 ? 52.877 11.306 -89.190 1.00 80.56 202 VAL A O 1
ATOM 1608 N N . LYS A 1 203 ? 52.514 9.429 -88.018 1.00 83.94 203 LYS A N 1
ATOM 1609 C CA . LYS A 1 203 ? 53.185 8.540 -88.979 1.00 83.94 203 LYS A CA 1
ATOM 1610 C C . LYS A 1 203 ? 52.485 8.519 -90.342 1.00 83.94 203 LYS A C 1
ATOM 1612 O O . LYS A 1 203 ? 53.163 8.527 -91.371 1.00 83.94 203 LYS A O 1
ATOM 1617 N N . ALA A 1 204 ? 51.152 8.499 -90.364 1.00 82.38 204 ALA A N 1
ATOM 1618 C CA . ALA A 1 204 ? 50.369 8.557 -91.597 1.00 82.38 204 ALA A CA 1
ATOM 1619 C C . ALA A 1 204 ? 50.537 9.909 -92.312 1.00 82.38 204 ALA A C 1
ATOM 1621 O O . ALA A 1 204 ? 50.841 9.932 -93.504 1.00 82.38 204 ALA A O 1
ATOM 1622 N N . ALA A 1 205 ? 50.435 11.017 -91.571 1.00 78.06 205 ALA A N 1
ATOM 1623 C CA . ALA A 1 205 ? 50.626 12.365 -92.099 1.00 78.06 205 ALA A CA 1
ATOM 1624 C C . ALA A 1 205 ? 52.036 12.563 -92.679 1.00 78.06 205 ALA A C 1
ATOM 1626 O O . ALA A 1 205 ? 52.186 13.086 -93.782 1.00 78.06 205 ALA A O 1
ATOM 1627 N N . PHE A 1 206 ? 53.073 12.079 -91.986 1.00 77.38 206 PHE A N 1
ATOM 1628 C CA . PHE A 1 206 ? 54.453 12.145 -92.471 1.00 77.38 206 PHE A CA 1
ATOM 1629 C C . PHE A 1 206 ? 54.651 11.341 -93.766 1.00 77.38 206 PHE A C 1
ATOM 1631 O O . PHE A 1 206 ? 55.268 11.830 -94.712 1.00 77.38 206 PHE A O 1
ATOM 1638 N N . LYS A 1 207 ? 54.088 10.126 -93.843 1.00 82.81 207 LYS A N 1
ATOM 1639 C CA . LYS A 1 207 ? 54.160 9.275 -95.042 1.00 82.81 207 LYS A CA 1
ATOM 1640 C C . LYS A 1 207 ? 53.477 9.922 -96.250 1.00 82.81 207 LYS A C 1
ATOM 1642 O O . LYS A 1 207 ? 53.979 9.796 -97.365 1.00 82.81 207 LYS A O 1
ATOM 1647 N N . GLU A 1 208 ? 52.361 10.613 -96.039 1.00 79.75 208 GLU A N 1
ATOM 1648 C CA . GLU A 1 208 ? 51.636 11.307 -97.108 1.00 79.75 208 GLU A CA 1
ATOM 1649 C C . GLU A 1 208 ? 52.365 12.582 -97.570 1.00 79.75 208 GLU A C 1
ATOM 1651 O O . GLU A 1 208 ? 52.490 12.831 -98.771 1.00 79.75 208 GLU A O 1
ATOM 1656 N N . ALA A 1 209 ? 52.959 13.337 -96.639 1.00 69.44 209 ALA A N 1
ATOM 1657 C CA . ALA A 1 209 ? 53.800 14.496 -96.954 1.00 69.44 209 ALA A CA 1
ATOM 1658 C C . ALA A 1 209 ? 55.074 14.114 -97.740 1.00 69.44 209 ALA A C 1
ATOM 1660 O O . ALA A 1 209 ? 55.526 14.850 -98.620 1.00 69.44 209 ALA A O 1
ATOM 1661 N N . GLN A 1 210 ? 55.644 12.936 -97.466 1.00 72.06 210 GLN A N 1
ATOM 1662 C CA . GLN A 1 210 ? 56.828 12.432 -98.168 1.00 72.06 210 GLN A CA 1
ATOM 1663 C C . GLN A 1 210 ? 56.536 12.042 -99.628 1.00 72.06 210 GLN A C 1
ATOM 1665 O O . GLN A 1 210 ? 57.419 12.146 -100.474 1.00 72.06 210 GLN A O 1
ATOM 1670 N N . LYS A 1 211 ? 55.305 11.621 -99.949 1.00 75.19 211 LYS A N 1
ATOM 1671 C CA . LYS A 1 211 ? 54.896 11.291 -101.328 1.00 75.19 211 LYS A CA 1
ATOM 1672 C C . LYS A 1 211 ? 54.643 12.517 -102.206 1.00 75.19 211 LYS A C 1
ATOM 1674 O O . LYS A 1 211 ? 54.712 12.410 -103.424 1.00 75.19 211 LYS A O 1
ATOM 1679 N N . SER A 1 212 ? 54.318 13.656 -101.604 1.00 64.31 212 SER A N 1
ATOM 1680 C CA . SER A 1 212 ? 53.790 14.838 -102.297 1.00 64.31 212 SER A CA 1
ATOM 1681 C C . SER A 1 212 ? 54.823 15.953 -102.516 1.00 64.31 212 SER A C 1
ATOM 1683 O O . SER A 1 212 ? 54.481 17.007 -103.050 1.00 64.31 212 SER A O 1
ATOM 1685 N N . THR A 1 213 ? 56.095 15.743 -102.155 1.00 54.97 213 THR A N 1
ATOM 1686 C CA . THR A 1 213 ? 57.135 16.782 -102.237 1.00 54.97 213 THR A CA 1
ATOM 1687 C C . THR A 1 213 ? 58.162 16.527 -103.357 1.00 54.97 213 THR A C 1
ATOM 1689 O O . THR A 1 213 ? 58.990 15.623 -103.242 1.00 54.97 213 THR A O 1
ATOM 1692 N N . PRO A 1 214 ? 58.171 17.331 -104.442 1.00 56.12 214 PRO A N 1
ATOM 1693 C CA . PRO A 1 214 ? 59.256 17.325 -105.424 1.00 56.12 214 PRO A CA 1
ATOM 1694 C C . PRO A 1 214 ? 60.551 17.900 -104.820 1.00 56.12 214 PRO A C 1
ATOM 1696 O O . PRO A 1 214 ? 60.521 18.783 -103.962 1.00 56.12 214 PRO A O 1
ATOM 1699 N N . ALA A 1 215 ? 61.698 17.381 -105.267 1.00 57.03 215 ALA A N 1
ATOM 1700 C CA . ALA A 1 215 ? 62.996 17.447 -104.584 1.00 57.03 215 ALA A CA 1
ATOM 1701 C C . ALA A 1 215 ? 63.604 18.849 -104.342 1.00 57.03 215 ALA A C 1
ATOM 1703 O O . ALA A 1 215 ? 64.602 18.934 -103.625 1.00 57.03 215 ALA A O 1
ATOM 1704 N N . ASP A 1 216 ? 63.015 19.928 -104.863 1.00 54.75 216 ASP A N 1
ATOM 1705 C CA . ASP A 1 216 ? 63.685 21.233 -104.983 1.00 54.75 216 ASP A CA 1
ATOM 1706 C C . ASP A 1 216 ? 63.216 22.324 -103.997 1.00 54.75 216 ASP A C 1
ATOM 1708 O O . ASP A 1 216 ? 63.524 23.496 -104.157 1.00 54.75 216 ASP A O 1
ATOM 1712 N N . ASN A 1 217 ? 62.459 21.982 -102.945 1.00 61.16 217 ASN A N 1
ATOM 1713 C CA . ASN A 1 217 ? 62.065 22.957 -101.908 1.00 61.16 217 ASN A CA 1
ATOM 1714 C C . ASN A 1 217 ? 61.926 22.333 -100.507 1.00 61.16 217 ASN A C 1
ATOM 1716 O O . ASN A 1 217 ? 60.966 22.581 -99.770 1.00 61.16 217 ASN A O 1
ATOM 1720 N N . LYS A 1 218 ? 62.916 21.526 -100.105 1.00 57.69 218 LYS A N 1
ATOM 1721 C CA . LYS A 1 218 ? 62.932 20.814 -98.810 1.00 57.69 218 LYS A CA 1
ATOM 1722 C C . LYS A 1 218 ? 62.788 21.735 -97.587 1.00 57.69 218 LYS A C 1
ATOM 1724 O O . LYS A 1 218 ? 62.187 21.326 -96.599 1.00 57.69 218 LYS A O 1
ATOM 1729 N N . ALA A 1 219 ? 63.251 22.985 -97.672 1.00 61.12 219 ALA A N 1
ATOM 1730 C CA . ALA A 1 219 ? 63.151 23.958 -96.579 1.00 61.12 219 ALA A CA 1
ATOM 1731 C C . ALA A 1 219 ? 61.722 24.490 -96.338 1.00 61.12 219 ALA A C 1
ATOM 1733 O O . ALA A 1 219 ? 61.375 24.841 -95.213 1.00 61.12 219 ALA A O 1
ATOM 1734 N N . LYS A 1 220 ? 60.862 24.533 -97.369 1.00 63.09 220 LYS A N 1
ATOM 1735 C CA . LYS A 1 220 ? 59.461 24.970 -97.212 1.00 63.09 220 LYS A CA 1
ATOM 1736 C C . LYS A 1 220 ? 58.578 23.835 -96.693 1.00 63.09 220 LYS A C 1
ATOM 1738 O O . LYS A 1 220 ? 57.710 24.074 -95.860 1.00 63.09 220 LYS A O 1
ATOM 1743 N N . ALA A 1 221 ? 58.843 22.597 -97.111 1.00 63.41 221 ALA A N 1
ATOM 1744 C CA . ALA A 1 221 ? 58.108 21.420 -96.646 1.00 63.41 221 ALA A CA 1
ATOM 1745 C C . ALA A 1 221 ? 58.259 21.178 -95.130 1.00 63.41 221 ALA A C 1
ATOM 1747 O O . ALA A 1 221 ? 57.273 20.870 -94.462 1.00 63.41 221 ALA A O 1
ATOM 1748 N N . SER A 1 222 ? 59.454 21.386 -94.560 1.00 65.81 222 SER A N 1
ATOM 1749 C CA . SER A 1 222 ? 59.664 21.254 -93.109 1.00 65.81 222 SER A CA 1
ATOM 1750 C C . SER A 1 222 ? 58.891 22.300 -92.301 1.00 65.81 222 SER A C 1
ATOM 1752 O O . SER A 1 222 ? 58.397 21.989 -91.220 1.00 65.81 222 SER A O 1
ATOM 1754 N N . LEU A 1 223 ? 58.733 23.516 -92.839 1.00 69.19 223 LEU A N 1
ATOM 1755 C CA . LEU A 1 223 ? 57.959 24.580 -92.199 1.00 69.19 223 LEU A CA 1
ATOM 1756 C C . LEU A 1 223 ? 56.455 24.252 -92.182 1.00 69.19 223 LEU A C 1
ATOM 1758 O O . LEU A 1 223 ? 55.805 24.432 -91.156 1.00 69.19 223 LEU A O 1
ATOM 1762 N N . TYR A 1 224 ? 55.910 23.709 -93.279 1.00 71.25 224 TYR A N 1
ATOM 1763 C CA . TYR A 1 224 ? 54.502 23.291 -93.344 1.00 71.25 224 TYR A CA 1
ATOM 1764 C C . TYR A 1 224 ? 54.193 22.101 -92.430 1.00 71.25 224 TYR A C 1
ATOM 1766 O O . TYR A 1 224 ? 53.151 22.093 -91.777 1.00 71.25 224 TYR A O 1
ATOM 1774 N N . ILE A 1 225 ? 55.100 21.124 -92.324 1.00 71.38 225 ILE A N 1
ATOM 1775 C CA . ILE A 1 225 ? 54.929 19.990 -91.402 1.00 71.38 225 ILE A CA 1
ATOM 1776 C C . ILE A 1 225 ? 54.985 20.471 -89.945 1.00 71.38 225 ILE A C 1
ATOM 1778 O O . ILE A 1 225 ? 54.142 20.077 -89.142 1.00 71.38 225 ILE A O 1
ATOM 1782 N N . ALA A 1 226 ? 55.916 21.368 -89.602 1.00 72.19 226 ALA A N 1
ATOM 1783 C CA . ALA A 1 226 ? 55.982 21.956 -88.263 1.00 72.19 226 ALA A CA 1
ATOM 1784 C C . ALA A 1 226 ? 54.727 22.786 -87.928 1.00 72.19 226 ALA A C 1
ATOM 1786 O O . ALA A 1 226 ? 54.209 22.692 -86.812 1.00 72.19 226 ALA A O 1
ATOM 1787 N N . ALA A 1 227 ? 54.196 23.543 -88.895 1.00 74.19 227 ALA A N 1
ATOM 1788 C CA . ALA A 1 227 ? 52.958 24.311 -88.746 1.00 74.19 227 ALA A CA 1
ATOM 1789 C C . ALA A 1 227 ? 51.721 23.408 -88.568 1.00 74.19 227 ALA A C 1
ATOM 1791 O O . ALA A 1 227 ? 50.873 23.682 -87.723 1.00 74.19 227 ALA A O 1
ATOM 1792 N N . LEU A 1 228 ? 51.632 22.294 -89.302 1.00 76.00 228 LEU A N 1
ATOM 1793 C CA . LEU A 1 228 ? 50.544 21.324 -89.140 1.00 76.00 228 LEU A CA 1
ATOM 1794 C C . LEU A 1 228 ? 50.630 20.578 -87.803 1.00 76.00 228 LEU A C 1
ATOM 1796 O O . LEU A 1 228 ? 49.616 20.445 -87.122 1.00 76.00 228 LEU A O 1
ATOM 1800 N N . CYS A 1 229 ? 51.822 20.147 -87.378 1.00 71.25 229 CYS A N 1
ATOM 1801 C CA . CYS A 1 229 ? 51.998 19.505 -86.072 1.00 71.25 229 CYS A CA 1
ATOM 1802 C C . CYS A 1 229 ? 51.643 20.448 -84.916 1.00 71.25 229 CYS A C 1
ATOM 1804 O O . CYS A 1 229 ? 50.967 20.036 -83.975 1.00 71.25 229 CYS A O 1
ATOM 1806 N N . SER A 1 230 ? 52.049 21.718 -84.991 1.00 74.69 230 SER A N 1
ATOM 1807 C CA . SER A 1 230 ? 51.693 22.714 -83.973 1.00 74.69 230 SER A CA 1
ATOM 1808 C C . SER A 1 230 ? 50.196 23.029 -83.969 1.00 74.69 230 SER A C 1
ATOM 1810 O O . SER A 1 230 ? 49.610 23.081 -82.891 1.00 74.69 230 SER A O 1
ATOM 1812 N N . ALA A 1 231 ? 49.545 23.131 -85.133 1.00 73.94 231 ALA A N 1
ATOM 1813 C CA . ALA A 1 231 ? 48.095 23.318 -85.216 1.00 73.94 231 ALA A CA 1
ATOM 1814 C C . ALA A 1 231 ? 47.312 22.129 -84.628 1.00 73.94 231 ALA A C 1
ATOM 1816 O O . ALA A 1 231 ? 46.364 22.333 -83.873 1.00 73.94 231 ALA A O 1
ATOM 1817 N N . VAL A 1 232 ? 47.731 20.890 -84.910 1.00 76.19 232 VAL A N 1
ATOM 1818 C CA . VAL A 1 232 ? 47.092 19.681 -84.360 1.00 76.19 232 VAL A CA 1
ATOM 1819 C C . VAL A 1 232 ? 47.269 19.595 -82.842 1.00 76.19 232 VAL A C 1
ATOM 1821 O O . VAL A 1 232 ? 46.313 19.267 -82.142 1.00 76.19 232 VAL A O 1
ATOM 1824 N N . LEU A 1 233 ? 48.445 19.947 -82.310 1.00 76.94 233 LEU A N 1
ATOM 1825 C CA . LEU A 1 233 ? 48.668 20.006 -80.860 1.00 76.94 233 LEU A CA 1
ATOM 1826 C C . LEU A 1 233 ? 47.815 21.090 -80.186 1.00 76.94 233 LEU A C 1
ATOM 1828 O O . LEU A 1 233 ? 47.273 20.852 -79.109 1.00 76.94 233 LEU A O 1
ATOM 1832 N N . LEU A 1 234 ? 47.642 22.249 -80.829 1.00 74.88 234 LEU A N 1
ATOM 1833 C CA . LEU A 1 234 ? 46.813 23.343 -80.314 1.00 74.88 234 LEU A CA 1
ATOM 1834 C C . LEU A 1 234 ? 45.328 22.960 -80.286 1.00 74.88 234 LEU A C 1
ATOM 1836 O O . LEU A 1 234 ? 44.664 23.146 -79.268 1.00 74.88 234 LEU A O 1
ATOM 1840 N N . VAL A 1 235 ? 44.816 22.359 -81.364 1.00 75.31 235 VAL A N 1
ATOM 1841 C CA . VAL A 1 235 ? 43.424 21.880 -81.426 1.00 75.31 235 VAL A CA 1
ATOM 1842 C C . VAL A 1 235 ? 43.197 20.736 -80.437 1.00 75.31 235 VAL A C 1
ATOM 1844 O O . VAL A 1 235 ? 42.177 20.724 -79.752 1.00 75.31 235 VAL A O 1
ATOM 1847 N N . GLY A 1 236 ? 44.158 19.819 -80.294 1.00 75.38 236 GLY A N 1
ATOM 1848 C CA . GLY A 1 236 ? 44.105 18.740 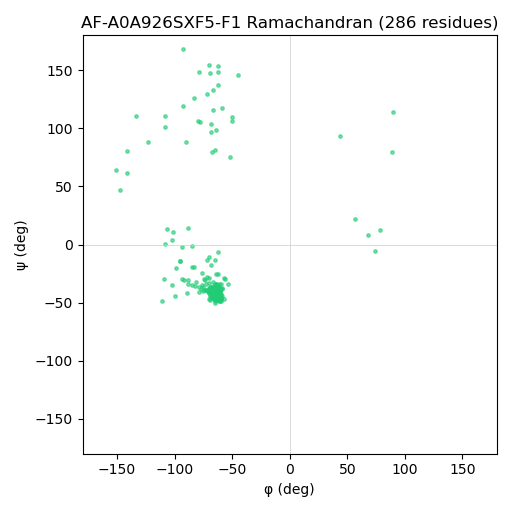-79.308 1.00 75.38 236 GLY A CA 1
ATOM 1849 C C . GLY A 1 236 ? 44.085 19.249 -77.864 1.00 75.38 236 GLY A C 1
ATOM 1850 O O . GLY A 1 236 ? 43.283 18.774 -77.064 1.00 75.38 236 GLY A O 1
ATOM 1851 N N . ALA A 1 237 ? 44.900 20.255 -77.534 1.00 73.75 237 ALA A N 1
ATOM 1852 C CA . ALA A 1 237 ? 44.920 20.867 -76.205 1.00 73.75 237 ALA A CA 1
ATOM 1853 C C . ALA A 1 237 ? 43.620 21.627 -75.892 1.00 73.75 237 ALA A C 1
ATOM 1855 O O . ALA A 1 237 ? 43.105 21.528 -74.780 1.00 73.75 237 ALA A O 1
ATOM 1856 N N . ILE A 1 238 ? 43.053 22.338 -76.873 1.00 73.00 238 ILE A N 1
ATOM 1857 C CA . ILE A 1 238 ? 41.787 23.066 -76.707 1.00 73.00 238 ILE A CA 1
ATOM 1858 C C . ILE A 1 238 ? 40.612 22.090 -76.568 1.00 73.00 238 ILE A C 1
ATOM 1860 O O . ILE A 1 238 ? 39.815 22.220 -75.641 1.00 73.00 238 ILE A O 1
ATOM 1864 N N . ALA A 1 239 ? 40.511 21.086 -77.443 1.00 72.38 239 ALA A N 1
ATOM 1865 C CA . ALA A 1 239 ? 39.436 20.098 -77.389 1.00 72.38 239 ALA A CA 1
ATOM 1866 C C . ALA A 1 239 ? 39.540 19.209 -76.139 1.00 72.38 239 ALA A C 1
ATOM 1868 O O . ALA A 1 239 ? 38.543 18.996 -75.453 1.00 72.38 239 ALA A O 1
ATOM 1869 N N . GLY A 1 240 ? 40.747 18.751 -75.793 1.00 72.75 240 GLY A N 1
ATOM 1870 C CA . GLY A 1 240 ? 41.001 17.986 -74.572 1.00 72.75 240 GLY A CA 1
ATOM 1871 C C . GLY A 1 240 ? 40.719 18.797 -73.306 1.00 72.75 240 GLY A C 1
ATOM 1872 O O . GLY A 1 240 ? 40.089 18.284 -72.383 1.00 72.75 240 GLY A O 1
ATOM 1873 N N . GLY A 1 241 ? 41.100 20.079 -73.285 1.00 70.69 241 GLY A N 1
ATOM 1874 C CA . GLY A 1 241 ? 40.799 20.998 -72.188 1.00 70.69 241 GLY A CA 1
ATOM 1875 C C . GLY A 1 241 ? 39.299 21.241 -72.011 1.00 70.69 241 GLY A C 1
ATOM 1876 O O . GLY A 1 241 ? 38.806 21.190 -70.888 1.00 70.69 241 GLY A O 1
A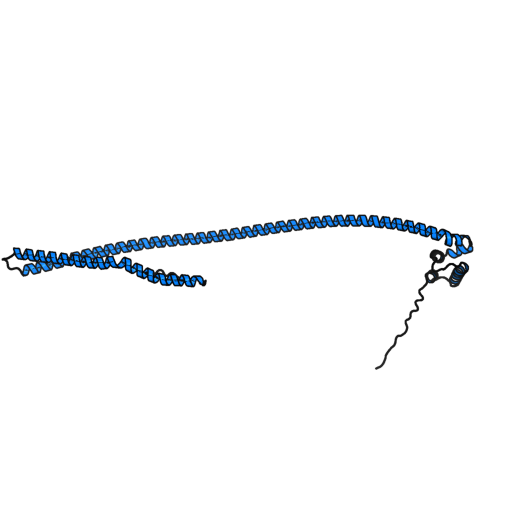TOM 1877 N N . LEU A 1 242 ? 38.553 21.426 -73.103 1.00 69.81 242 LEU A N 1
ATOM 1878 C CA . LEU A 1 242 ? 37.097 21.609 -73.063 1.00 69.81 242 LEU A CA 1
ATOM 1879 C C . LEU A 1 242 ? 36.354 20.340 -72.625 1.00 69.81 242 LEU A C 1
ATOM 1881 O O . LEU A 1 242 ? 35.402 20.431 -71.853 1.00 69.81 242 LEU A O 1
ATOM 1885 N N . ILE A 1 243 ? 36.800 19.159 -73.060 1.00 68.25 243 ILE A N 1
ATOM 1886 C CA . ILE A 1 243 ? 36.209 17.875 -72.653 1.00 68.25 243 ILE A CA 1
ATOM 1887 C C . ILE A 1 243 ? 36.506 17.587 -71.176 1.00 68.25 243 ILE A C 1
ATOM 1889 O O . ILE A 1 243 ? 35.599 17.214 -70.434 1.00 68.25 243 ILE A O 1
ATOM 1893 N N . ALA A 1 244 ? 37.741 17.814 -70.721 1.00 61.28 244 ALA A N 1
ATOM 1894 C CA . ALA A 1 244 ? 38.102 17.672 -69.313 1.00 61.28 244 ALA A CA 1
ATOM 1895 C C . ALA A 1 244 ? 37.334 18.669 -68.431 1.00 61.28 244 ALA A C 1
ATOM 1897 O O . ALA A 1 244 ? 36.821 18.285 -67.384 1.00 61.28 244 ALA A O 1
ATOM 1898 N N . TRP A 1 245 ? 37.179 19.921 -68.868 1.00 65.06 245 TRP A N 1
ATOM 1899 C CA . TRP A 1 245 ? 36.405 20.920 -68.131 1.00 65.06 245 TRP A CA 1
ATOM 1900 C C . TRP A 1 245 ? 34.905 20.589 -68.092 1.00 65.06 245 TRP A C 1
ATOM 1902 O O . TRP A 1 245 ? 34.279 20.736 -67.045 1.00 65.06 245 TRP A O 1
ATOM 1912 N N . GLY A 1 246 ? 34.344 20.050 -69.179 1.00 61.84 246 GLY A N 1
ATOM 1913 C CA . GLY A 1 246 ? 32.954 19.586 -69.231 1.00 61.84 246 GLY A CA 1
ATOM 1914 C C . GLY A 1 246 ? 32.676 18.340 -68.381 1.00 61.84 246 GLY A C 1
ATOM 1915 O O . GLY A 1 246 ? 31.621 18.254 -67.760 1.00 61.84 246 GLY A O 1
ATOM 1916 N N . LEU A 1 247 ? 33.619 17.394 -68.305 1.00 57.25 247 LEU A N 1
ATOM 1917 C CA . LEU A 1 247 ? 33.452 16.141 -67.553 1.00 57.25 247 LEU A CA 1
ATOM 1918 C C . LEU A 1 247 ? 33.797 16.264 -66.061 1.00 57.25 247 LEU A C 1
ATOM 1920 O O . LEU A 1 247 ? 33.142 15.622 -65.240 1.00 57.25 247 LEU A O 1
ATOM 1924 N N . LEU A 1 248 ? 34.793 17.079 -65.697 1.00 54.38 248 LEU A N 1
ATOM 1925 C CA . LEU A 1 248 ? 35.214 17.271 -64.300 1.00 54.38 248 LEU A CA 1
ATOM 1926 C C . LEU A 1 248 ? 34.527 18.470 -63.630 1.00 54.38 248 LEU A C 1
ATOM 1928 O O . LEU A 1 248 ? 34.311 18.445 -62.425 1.00 54.38 248 LEU A O 1
ATOM 1932 N N . GLY A 1 249 ? 34.155 19.513 -64.379 1.00 48.97 249 GLY A N 1
ATOM 1933 C CA . GLY A 1 249 ? 33.570 20.734 -63.810 1.00 48.97 249 GLY A CA 1
ATOM 1934 C C . GLY A 1 249 ? 32.064 20.667 -63.533 1.00 48.97 249 GLY A C 1
ATOM 1935 O O . GLY A 1 249 ? 31.557 21.467 -62.748 1.00 48.97 249 GLY A O 1
ATOM 1936 N N . ALA A 1 250 ? 31.335 19.736 -64.157 1.00 49.81 250 ALA A N 1
ATOM 1937 C CA . ALA A 1 250 ? 29.870 19.714 -64.106 1.00 49.81 250 ALA A CA 1
ATOM 1938 C C . ALA A 1 250 ? 29.269 18.729 -63.085 1.00 49.81 250 ALA A C 1
ATOM 1940 O O . ALA A 1 250 ? 28.117 18.903 -62.685 1.00 49.81 250 ALA A O 1
ATOM 1941 N N . ASN A 1 251 ? 30.012 17.713 -62.636 1.00 52.53 251 ASN A N 1
ATOM 1942 C CA . ASN A 1 251 ? 29.400 16.573 -61.942 1.00 52.53 251 ASN A CA 1
ATOM 1943 C C . ASN A 1 251 ? 29.257 16.740 -60.421 1.00 52.53 251 ASN A C 1
ATOM 1945 O O . ASN A 1 251 ? 28.230 16.336 -59.874 1.00 52.53 251 ASN A O 1
ATOM 1949 N N . ASP A 1 252 ? 30.175 17.424 -59.736 1.00 49.62 252 ASP A N 1
ATOM 1950 C CA . ASP A 1 252 ? 30.127 17.479 -58.264 1.00 49.62 252 ASP A CA 1
ATOM 1951 C C . ASP A 1 252 ? 28.996 18.377 -57.730 1.00 49.62 252 ASP A C 1
ATOM 1953 O O . ASP A 1 252 ? 28.405 18.114 -56.682 1.00 49.62 252 ASP A O 1
ATOM 1957 N N . ALA A 1 253 ? 28.624 19.421 -58.479 1.00 51.28 253 ALA A N 1
ATOM 1958 C CA . ALA A 1 253 ? 27.618 20.393 -58.047 1.00 51.28 253 ALA A CA 1
ATOM 1959 C C . ALA A 1 253 ? 26.195 20.103 -58.562 1.00 51.28 253 ALA A C 1
ATOM 1961 O O . ALA A 1 253 ? 25.240 20.721 -58.074 1.00 51.28 253 ALA A O 1
ATOM 1962 N N . VAL A 1 254 ? 26.035 19.215 -59.551 1.00 54.03 254 VAL A N 1
ATOM 1963 C CA . VAL A 1 254 ? 24.730 18.873 -60.150 1.00 54.03 254 VAL A CA 1
ATOM 1964 C C . VAL A 1 254 ? 24.190 17.562 -59.579 1.00 54.03 254 VAL A C 1
ATOM 1966 O O . VAL A 1 254 ? 23.043 17.555 -59.129 1.00 54.03 254 VAL A O 1
ATOM 1969 N N . LEU A 1 255 ? 25.013 16.510 -59.438 1.00 51.75 255 LEU A N 1
ATOM 1970 C CA . LEU A 1 255 ? 24.568 15.275 -58.771 1.00 51.75 255 LEU A CA 1
ATOM 1971 C C . LEU A 1 255 ? 24.229 15.511 -57.293 1.00 51.75 255 LEU A C 1
ATOM 1973 O O . LEU A 1 255 ? 23.217 15.010 -56.804 1.00 51.75 255 LEU A O 1
ATOM 1977 N N . GLY A 1 256 ? 25.020 16.329 -56.589 1.00 55.22 256 GLY A N 1
ATOM 1978 C CA . GLY A 1 256 ? 24.740 16.680 -55.195 1.00 55.22 256 GLY A CA 1
ATOM 1979 C C . GLY A 1 256 ? 23.423 17.446 -55.025 1.00 55.22 256 GLY A C 1
ATOM 1980 O O . GLY A 1 256 ? 22.673 17.191 -54.084 1.00 55.22 256 GLY A O 1
ATOM 1981 N N . ARG A 1 257 ? 23.088 18.350 -55.956 1.00 55.56 257 ARG A N 1
ATOM 1982 C CA . ARG A 1 257 ? 21.850 19.145 -55.883 1.00 55.56 257 ARG A CA 1
ATOM 1983 C C . ARG A 1 257 ? 20.600 18.339 -56.210 1.00 55.56 257 ARG A C 1
ATOM 1985 O O . ARG A 1 257 ? 19.599 18.524 -55.516 1.00 55.56 257 ARG A O 1
ATOM 1992 N N . GLU A 1 258 ? 20.647 17.438 -57.190 1.00 59.53 258 GLU A N 1
ATOM 1993 C CA . GLU A 1 258 ? 19.499 16.573 -57.490 1.00 59.53 258 GLU A CA 1
ATOM 1994 C C . GLU A 1 258 ? 19.236 15.546 -56.385 1.00 59.53 258 GLU A C 1
ATOM 1996 O O . GLU A 1 258 ? 18.078 15.363 -56.004 1.00 59.53 258 GLU A O 1
ATOM 2001 N N . LEU A 1 259 ? 20.275 14.935 -55.794 1.00 57.91 259 LEU A N 1
ATOM 2002 C CA . LEU A 1 259 ? 20.085 14.018 -54.662 1.00 57.91 259 LEU A CA 1
ATOM 2003 C C . LEU A 1 259 ? 19.511 14.737 -53.435 1.00 57.91 259 LEU A C 1
ATOM 2005 O O . LEU A 1 259 ? 18.601 14.223 -52.781 1.00 57.91 259 LEU A O 1
ATOM 2009 N N . ILE A 1 260 ? 19.997 15.948 -53.141 1.00 62.38 260 ILE A N 1
ATOM 2010 C CA . ILE A 1 260 ? 19.478 16.756 -52.033 1.00 62.38 260 ILE A CA 1
ATOM 2011 C C . ILE A 1 260 ? 18.025 17.171 -52.300 1.00 62.38 260 ILE A C 1
ATOM 2013 O O . ILE A 1 260 ? 17.205 17.082 -51.388 1.00 62.38 260 ILE A O 1
ATOM 2017 N N . GLN A 1 261 ? 17.661 17.570 -53.527 1.00 67.75 261 GLN A N 1
ATOM 2018 C CA . GLN A 1 261 ? 16.271 17.913 -53.858 1.00 67.75 261 GLN A CA 1
ATOM 2019 C C . GLN A 1 261 ? 15.324 16.707 -53.796 1.00 67.75 261 GLN A C 1
ATOM 2021 O O . GLN A 1 261 ? 14.231 16.840 -53.238 1.00 67.75 261 GLN A O 1
ATOM 2026 N N . ARG A 1 262 ? 15.731 15.531 -54.295 1.00 63.91 262 ARG A N 1
ATOM 2027 C CA . ARG A 1 262 ? 14.907 14.308 -54.233 1.00 63.91 262 ARG A CA 1
ATOM 2028 C C . ARG A 1 262 ? 14.658 13.850 -52.798 1.00 63.91 262 ARG A C 1
ATOM 2030 O O . ARG A 1 262 ? 13.523 13.524 -52.453 1.00 63.91 262 ARG A O 1
ATOM 2037 N N . ASN A 1 263 ? 15.680 13.904 -51.945 1.00 64.94 263 ASN A N 1
ATOM 2038 C CA . ASN A 1 263 ? 15.554 13.471 -50.552 1.00 64.94 263 ASN A CA 1
ATOM 2039 C C . ASN A 1 263 ? 14.779 14.472 -49.684 1.00 64.94 263 ASN A C 1
ATOM 2041 O O . ASN A 1 263 ? 14.063 14.064 -48.768 1.00 64.94 263 ASN A O 1
ATOM 2045 N N . ARG A 1 264 ? 14.821 15.776 -49.994 1.00 71.56 264 ARG A N 1
ATOM 2046 C CA . ARG A 1 264 ? 14.087 16.798 -49.227 1.00 71.56 264 ARG A CA 1
ATOM 2047 C C . ARG A 1 264 ? 12.572 16.576 -49.239 1.00 71.56 264 ARG A C 1
ATOM 2049 O O . ARG A 1 264 ? 11.922 16.773 -48.214 1.00 71.56 264 ARG A O 1
ATOM 2056 N N . GLY A 1 265 ? 12.019 16.138 -50.374 1.00 73.12 265 GLY A N 1
ATOM 2057 C CA . GLY A 1 265 ? 10.590 15.839 -50.507 1.00 73.12 265 GLY A CA 1
ATOM 2058 C C . GLY A 1 265 ? 10.145 14.636 -49.670 1.00 73.12 265 GLY A C 1
ATOM 2059 O O . GLY A 1 265 ? 9.066 14.662 -49.080 1.00 73.12 265 GLY A O 1
ATOM 2060 N N . GLN A 1 266 ? 10.987 13.605 -49.562 1.00 66.25 266 GLN A N 1
ATOM 2061 C CA . GLN A 1 266 ? 10.678 12.406 -48.777 1.00 66.25 266 GLN A CA 1
ATOM 2062 C C . GLN A 1 266 ? 10.855 12.630 -47.269 1.00 66.25 266 GLN A C 1
ATOM 2064 O O . GLN A 1 266 ? 10.000 12.211 -46.489 1.00 66.25 266 GLN A O 1
ATOM 2069 N N . ILE A 1 267 ? 11.883 13.382 -46.854 1.00 68.00 267 ILE A N 1
ATOM 2070 C CA . ILE A 1 267 ? 12.091 13.767 -45.446 1.00 68.00 267 ILE A CA 1
ATOM 2071 C C . ILE A 1 267 ? 10.914 14.609 -44.932 1.00 68.00 267 ILE A C 1
ATOM 2073 O O . ILE A 1 267 ? 10.421 14.373 -43.829 1.00 68.00 267 ILE A O 1
ATOM 2077 N N . ALA A 1 268 ? 10.416 15.551 -45.742 1.00 72.19 268 ALA A N 1
ATOM 2078 C CA . ALA A 1 268 ? 9.249 16.357 -45.384 1.00 72.19 268 ALA A CA 1
ATOM 2079 C C . ALA A 1 268 ? 7.990 15.496 -45.175 1.00 72.19 268 ALA A C 1
ATOM 2081 O O . ALA A 1 268 ? 7.252 15.728 -44.219 1.00 72.19 268 ALA A O 1
ATOM 2082 N N . LYS A 1 269 ? 7.788 14.469 -46.014 1.00 68.75 269 LYS A N 1
ATOM 2083 C CA . LYS A 1 269 ? 6.660 13.530 -45.914 1.00 68.75 269 LYS A CA 1
ATOM 2084 C C . LYS A 1 269 ? 6.747 12.650 -44.658 1.00 68.75 269 LYS A C 1
ATOM 2086 O O . LYS A 1 269 ? 5.767 12.532 -43.925 1.00 68.75 269 LYS A O 1
ATOM 2091 N N . CYS A 1 270 ? 7.939 12.139 -44.338 1.00 65.56 270 CYS A N 1
ATOM 2092 C CA . CYS A 1 270 ? 8.176 11.364 -43.115 1.00 65.56 270 CYS A CA 1
ATOM 2093 C C . CYS A 1 270 ? 7.976 12.186 -41.831 1.00 65.56 270 CYS A C 1
ATOM 2095 O O . CYS A 1 270 ? 7.407 11.684 -40.863 1.00 65.56 270 CYS A O 1
ATOM 2097 N N . LEU A 1 271 ? 8.381 13.461 -41.816 1.00 64.62 271 LEU A N 1
ATOM 2098 C CA . LEU A 1 271 ? 8.157 14.350 -40.668 1.00 64.62 271 LEU A CA 1
ATOM 2099 C C . LEU A 1 271 ? 6.670 14.666 -40.439 1.00 64.62 271 LEU A C 1
ATOM 2101 O O . LEU A 1 271 ? 6.252 14.840 -39.291 1.00 64.62 271 LEU A O 1
ATOM 2105 N N . THR A 1 272 ? 5.859 14.729 -41.500 1.00 66.31 272 THR A N 1
ATOM 2106 C CA . THR A 1 272 ? 4.402 14.897 -41.373 1.00 66.31 272 THR A CA 1
ATOM 2107 C C . THR A 1 272 ? 3.688 13.619 -40.934 1.00 66.31 272 THR A C 1
ATOM 2109 O O . THR A 1 272 ? 2.760 13.706 -40.128 1.00 66.31 272 THR A O 1
ATOM 2112 N N . ASP A 1 273 ? 4.137 12.446 -41.385 1.00 60.78 273 ASP A N 1
ATOM 2113 C CA . ASP A 1 273 ? 3.496 11.164 -41.062 1.00 60.78 273 ASP A CA 1
ATOM 2114 C C . ASP A 1 273 ? 3.901 10.622 -39.677 1.00 60.78 273 ASP A C 1
ATOM 2116 O O . ASP A 1 273 ? 3.061 10.074 -38.960 1.00 60.78 273 ASP A O 1
ATOM 2120 N N . GLY A 1 274 ? 5.130 10.885 -39.213 1.00 57.09 274 GLY A N 1
ATOM 2121 C CA . GLY A 1 274 ? 5.575 10.535 -37.856 1.00 57.09 274 GLY A CA 1
ATOM 2122 C C . GLY A 1 274 ? 4.788 11.247 -36.746 1.00 57.09 274 GLY A C 1
ATOM 2123 O O . GLY A 1 274 ? 4.622 10.712 -35.651 1.00 57.09 274 GLY A O 1
ATOM 2124 N N . ARG A 1 275 ? 4.200 12.415 -37.042 1.00 55.12 275 ARG A N 1
ATOM 2125 C CA . ARG A 1 275 ? 3.323 13.146 -36.112 1.00 55.12 275 ARG A CA 1
ATOM 2126 C C . ARG A 1 275 ? 1.950 12.472 -35.925 1.00 55.12 275 ARG A C 1
ATOM 2128 O O . ARG A 1 275 ? 1.234 12.819 -34.993 1.00 55.12 275 ARG A O 1
ATOM 2135 N N . LYS A 1 276 ? 1.593 11.500 -36.778 1.00 56.50 276 LYS A N 1
ATOM 2136 C CA . LYS A 1 276 ? 0.349 10.708 -36.708 1.00 56.50 276 LYS A CA 1
ATOM 2137 C C . LYS A 1 276 ? 0.536 9.304 -36.112 1.00 56.50 276 LYS A C 1
ATOM 2139 O O . LYS A 1 276 ? -0.386 8.498 -36.165 1.00 56.50 276 LYS A O 1
ATOM 2144 N N . GLY A 1 277 ? 1.697 9.007 -35.522 1.00 50.28 277 GLY A N 1
ATOM 2145 C CA . GLY A 1 277 ? 1.906 7.785 -34.734 1.00 50.28 277 GLY A CA 1
ATOM 2146 C C . GLY A 1 277 ? 2.144 6.501 -35.536 1.00 50.28 277 GLY A C 1
ATOM 2147 O O . GLY A 1 277 ? 2.130 5.423 -34.947 1.00 50.28 277 GLY A O 1
ATOM 2148 N N . ASN A 1 278 ? 2.397 6.587 -36.847 1.00 49.50 278 ASN A N 1
ATOM 2149 C CA . ASN A 1 278 ? 2.716 5.419 -37.670 1.00 49.50 278 ASN A CA 1
ATOM 2150 C C . ASN A 1 278 ? 4.247 5.226 -37.749 1.00 49.50 278 ASN A C 1
ATOM 2152 O O . ASN A 1 278 ? 4.964 6.130 -38.172 1.00 49.50 278 ASN A O 1
ATOM 2156 N N . LYS A 1 279 ? 4.760 4.078 -37.281 1.00 54.25 279 LYS A N 1
ATOM 2157 C CA . LYS A 1 279 ? 6.190 3.855 -36.954 1.00 54.25 279 LYS A CA 1
ATOM 2158 C C . LYS A 1 279 ? 7.086 3.373 -38.109 1.00 54.25 279 LYS A C 1
ATOM 2160 O O . LYS A 1 279 ? 8.205 2.940 -37.859 1.00 54.25 279 LYS A O 1
ATOM 2165 N N . SER A 1 280 ? 6.654 3.441 -39.361 1.00 55.62 280 SER A N 1
ATOM 2166 C CA . SER A 1 280 ? 7.403 2.861 -40.485 1.00 55.62 280 SER A CA 1
ATOM 2167 C C . SER A 1 280 ? 7.718 3.900 -41.561 1.00 55.62 280 SER A C 1
ATOM 2169 O O . SER A 1 280 ? 6.978 4.060 -42.526 1.00 55.62 280 SER A O 1
ATOM 2171 N N . CYS A 1 281 ? 8.858 4.585 -41.413 1.00 54.12 281 CYS A N 1
ATOM 2172 C CA . CYS A 1 281 ? 9.497 5.328 -42.503 1.00 54.12 281 CYS A CA 1
ATOM 2173 C C . CYS A 1 281 ? 10.771 4.594 -42.945 1.00 54.12 281 CYS A C 1
ATOM 2175 O O . CYS A 1 281 ? 11.791 4.707 -42.265 1.00 54.12 281 CYS A O 1
ATOM 2177 N N . PRO A 1 282 ? 10.744 3.834 -44.053 1.00 55.66 282 PRO A N 1
ATOM 2178 C CA . PRO A 1 282 ? 11.952 3.259 -44.621 1.00 55.66 282 PRO A CA 1
ATOM 2179 C C . PRO A 1 282 ? 12.699 4.350 -45.397 1.00 55.66 282 PRO A C 1
ATOM 2181 O O . PRO A 1 282 ? 12.285 4.758 -46.482 1.00 55.66 282 PRO A O 1
ATOM 2184 N N . LEU A 1 283 ? 13.797 4.855 -44.831 1.00 49.34 283 LEU A N 1
ATOM 2185 C CA . LEU A 1 283 ? 14.807 5.580 -45.601 1.00 49.34 283 LEU A CA 1
ATOM 2186 C C . LEU A 1 283 ? 15.480 4.559 -46.523 1.00 49.34 283 LEU A C 1
ATOM 2188 O O . LEU A 1 283 ? 16.354 3.814 -46.093 1.00 49.34 283 LEU A O 1
ATOM 2192 N N . PHE A 1 284 ? 15.032 4.492 -47.776 1.00 46.72 284 PHE A N 1
ATOM 2193 C CA . PHE A 1 284 ? 15.701 3.698 -48.801 1.00 46.72 284 PHE A CA 1
ATOM 2194 C C . PHE A 1 284 ? 17.051 4.348 -49.125 1.00 46.72 284 PHE A C 1
ATOM 2196 O O . PHE A 1 284 ? 17.118 5.371 -49.809 1.00 46.72 284 PHE A O 1
ATOM 2203 N N . LEU A 1 285 ? 18.129 3.753 -48.621 1.00 41.66 285 LEU A N 1
ATOM 2204 C CA . LEU A 1 285 ? 19.436 3.866 -49.254 1.00 41.66 285 LEU A CA 1
ATOM 2205 C C . LEU A 1 285 ? 19.378 3.017 -50.534 1.00 41.66 285 LEU A C 1
ATOM 2207 O O . LEU A 1 285 ? 18.901 1.885 -50.471 1.00 41.66 285 LEU A O 1
ATOM 2211 N N . PRO A 1 286 ? 19.767 3.548 -51.703 1.00 38.38 286 PRO A N 1
ATOM 2212 C CA . PRO A 1 286 ? 19.848 2.725 -52.898 1.00 38.38 286 PRO A CA 1
ATOM 2213 C C . PRO A 1 286 ? 20.971 1.695 -52.729 1.00 38.38 286 PRO A C 1
ATOM 2215 O O . PRO A 1 286 ? 22.071 2.063 -52.316 1.00 38.38 286 PRO A O 1
ATOM 2218 N N . ASP A 1 287 ? 20.680 0.438 -53.062 1.00 40.78 287 ASP A N 1
ATOM 2219 C CA . ASP A 1 287 ? 21.690 -0.604 -53.240 1.00 40.78 287 ASP A CA 1
ATOM 2220 C C . ASP A 1 287 ? 22.546 -0.244 -54.465 1.00 40.78 287 ASP A C 1
ATOM 2222 O O . ASP A 1 287 ? 22.033 -0.157 -55.586 1.00 40.78 287 ASP A O 1
ATOM 2226 N N . TRP A 1 288 ? 23.834 0.002 -54.228 1.00 40.00 288 TRP A N 1
ATOM 2227 C CA . TRP A 1 288 ? 24.893 0.064 -55.238 1.00 40.00 288 TRP A CA 1
ATOM 2228 C C . TRP A 1 288 ? 25.962 -0.952 -54.862 1.00 40.00 288 TRP A C 1
ATOM 2230 O O . TRP A 1 288 ? 26.327 -0.977 -53.664 1.00 40.00 288 TRP A O 1
#

Sequence (288 aa):
MTNNTNNENNEHNFKAQTLLDIALEGQPPERKSRVLELALKSEINPNEEIIFLLMIANGQLQALIEEAPKEWRQLLLEEAPAKIEASAKEATYRAEGFVEATAKTAAAELEYTRDIALSELQKQMLELRLNKEDIAIQAQREREDITTSAIREREDIVTSAIREKEALESLKAEALLALSQDLKSKRLLFEESCQQALHTFVKAAFKEAQKSTPADNKAKASLYIAALCSAVLLVGAIAGGLIAWGLLGANDAVLGRELIQRNRGQIAKCLTDGRKGNKSCPLFLPDW

pLDDT: mean 75.35, std 15.87, range [36.03, 96.62]

Mean predicted aligned error: 20.56 Å

Radius of gyration: 71.82 Å; Cα contacts (8 Å, |Δi|>4): 46; chains: 1; bounding box: 138×50×181 Å

Secondary structure (DSSP, 8-state):
------------------HHHHHTTT--HHHHHHHHHHHHHTT--TTT-HHHHHHHHTTHHHHHHHH-TTHHHHIIIIIHHHHHHHHHHHHHHHHHHHHHHHHHHHHHHHHHHHHHHHHHHHHHHHHHHHHHHHHHHHHHHHHHHHHHHHHHHHHHHHHHHHHHHHHHHHHHHHHHHHHHHHHHHHHHHH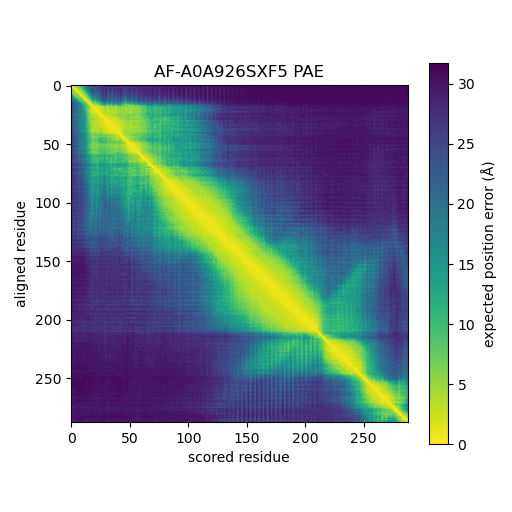HHHHHHHHHHHHHHHHHHHHHS--TT-HHHHHHHHHHHHHHHHHHHHHHHHHHHHHHHHSHHHHHHHHHHHHHHHHHHHHHHHHTTT-------PPP-